Protein AF-B4G8H2-F1 (afdb_monomer)

Sequence (289 aa):
MWLLLPYHFYCEALAMRDILLRGQTSYTSTYCARLHLYVPLLLYAQLELVKICWELFKAPRNIYEVLFEQPTKELNILHKKSYAGRKIVSFSRSIDGTQLRERHRDRFNDQLRESDFSLTCLAGAVHDYFNTFSDLAPVPSLLNTTCRTISKGYFTDRRGDKSDNIGGVVFLQLPLRQPDVEHARHLHGIVECIRQQQIMIYLASIGQTKYSMLTALLPHVLTKIFINFFSYNFPITITEIYGSSAEFQSTWGQRVQDVLLFRPPQSKTCLSLNLHRFGDKYRLAIIRS

Solvent-accessible surface area (backbone atoms only — not comparable to full-atom values): 15887 Å² total; per-residue (Å²): 125,79,84,52,52,68,58,53,53,51,54,37,54,51,35,46,50,33,37,77,77,66,74,51,67,92,55,72,87,36,68,54,47,46,47,64,58,49,51,57,52,52,51,52,50,50,52,49,49,51,50,52,53,50,53,58,67,46,36,64,55,48,49,45,46,59,68,68,67,60,58,60,84,69,73,41,57,67,81,72,55,77,79,48,96,63,72,50,76,50,70,56,76,74,42,59,42,62,60,49,47,64,76,36,49,95,62,56,47,98,68,32,49,73,67,37,49,53,50,30,52,48,27,19,54,50,35,54,56,37,56,76,41,43,94,83,25,61,65,57,62,53,40,37,28,34,37,32,43,31,40,50,54,53,76,72,51,83,61,91,75,49,46,85,24,45,50,27,44,45,81,42,73,44,60,38,45,76,69,43,74,68,53,24,37,52,47,36,53,52,50,56,49,41,60,72,64,39,50,58,52,23,52,50,38,30,48,32,65,64,65,40,50,60,71,73,71,43,58,69,67,58,51,52,51,50,50,51,52,50,17,59,63,27,39,34,38,40,35,41,34,44,56,92,55,82,78,50,62,45,101,83,70,46,76,55,88,78,80,87,73,86,65,79,55,57,88,59,20,37,34,19,38,27,41,33,39,53,40,57,30,38,32,50,35,39,36,34,66

Organism: Drosophila persimilis (NCBI:txid7234)

Mean predicted aligned error: 10.75 Å

Secondary structure (DSSP, 8-state):
-GGGHHHHHHHHHHHHHHHHHHS--S-TTSHHHHHHHHHHHHHHHHHHHHHHHHHHHHHHHHHHIIIIISS-----HHHHS---S--EEEEPPPEEHHHHHHHTTTT-STTS-HHHHHHHHHHHHHHHHHHTTTTTSPPPSEEEEEEEEEETHHHH--SS--GGGEEEEEEEEEE-----HHHHHHHHHHHHHHHHHSHHHHHHHHHHHHH-HHHHHS-HHHHHHHHHHHHHH--EEEEEEE---S--B-TTSPBP-------PPPTT--EEEEEEEETTEEEEEEEE-

Radius of gyration: 26.53 Å; Cα contacts (8 Å, |Δi|>4): 395; chains: 1; bounding box: 68×52×74 Å

Nearest PDB structures (foldseek):
  6ltb-assembly1_A  TM=5.768E-01  e=3.750E-05  Streptomyces sp. Sp080513GE-23
  6cgo-assembly1_B  TM=4.724E-01  e=8.602E-04  Burkholderia ambifaria AMMD
  4hvm-assembly1_A  TM=4.597E-01  e=4.434E-04  Streptoalloteichus hindustanus
  2jgp-assembly1_A  TM=4.511E-01  e=8.602E-04  Brevibacillus brevis
  1q9j-assembly1_A  TM=4.849E-01  e=1.375E-02  Mycobacterium tuberculosis

pLDDT: mean 80.2, std 8.23, range [49.41, 92.44]

Structure (mmCIF, N/CA/C/O backbone):
data_AF-B4G8H2-F1
#
_entry.id   AF-B4G8H2-F1
#
loop_
_atom_site.group_PDB
_atom_site.id
_atom_site.type_symbol
_atom_site.label_atom_id
_atom_site.label_alt_id
_atom_site.label_comp_id
_atom_site.label_asym_id
_atom_site.label_entity_id
_atom_site.label_seq_id
_atom_site.pdbx_PDB_ins_code
_atom_site.Cartn_x
_atom_site.Cartn_y
_atom_site.Cartn_z
_atom_site.occupancy
_atom_site.B_iso_or_equiv
_atom_site.auth_seq_id
_atom_site.auth_comp_id
_atom_site.auth_asym_id
_atom_site.auth_atom_id
_atom_site.pdbx_PDB_model_num
ATOM 1 N N . MET A 1 1 ? 42.749 8.872 -50.207 1.00 49.41 1 MET A N 1
ATOM 2 C CA . MET A 1 1 ? 41.375 8.757 -49.664 1.00 49.41 1 MET A CA 1
ATOM 3 C C . MET A 1 1 ? 40.421 8.008 -50.606 1.00 49.41 1 MET A C 1
ATOM 5 O O . MET A 1 1 ? 39.674 7.176 -50.124 1.00 49.41 1 MET A O 1
ATOM 9 N N . TRP A 1 2 ? 40.498 8.195 -51.932 1.00 53.31 2 TRP A N 1
ATOM 10 C CA . TRP A 1 2 ? 39.620 7.532 -52.921 1.00 53.31 2 TRP A CA 1
ATOM 11 C C . TRP A 1 2 ? 39.936 6.055 -53.249 1.00 53.31 2 TRP A C 1
ATOM 13 O O . TRP A 1 2 ? 39.097 5.366 -53.815 1.00 53.31 2 TRP A O 1
ATOM 23 N N . LEU A 1 3 ? 41.109 5.538 -52.865 1.00 62.66 3 LEU A N 1
ATOM 24 C CA . LEU A 1 3 ? 41.536 4.155 -53.158 1.00 62.66 3 LEU A CA 1
ATOM 25 C C . LEU A 1 3 ? 40.893 3.080 -52.258 1.00 62.66 3 LEU A C 1
ATOM 27 O O . LEU A 1 3 ? 40.872 1.913 -52.627 1.00 62.66 3 LEU A O 1
ATOM 31 N N . LEU A 1 4 ? 40.351 3.454 -51.093 1.00 69.56 4 LEU A N 1
ATOM 32 C CA . LEU A 1 4 ? 39.748 2.520 -50.121 1.00 69.56 4 LEU A CA 1
ATOM 33 C C . LEU A 1 4 ? 38.227 2.356 -50.294 1.00 69.56 4 LEU A C 1
ATOM 35 O O . LEU A 1 4 ? 37.618 1.485 -49.679 1.00 69.56 4 LEU A O 1
ATOM 39 N N . LEU A 1 5 ? 37.612 3.169 -51.152 1.00 72.50 5 LEU A N 1
ATOM 40 C CA . LEU A 1 5 ? 36.178 3.163 -51.447 1.00 72.50 5 LEU A CA 1
ATOM 41 C C . LEU A 1 5 ? 35.640 1.794 -51.923 1.00 72.50 5 LEU A C 1
ATOM 43 O O . LEU A 1 5 ? 34.642 1.340 -51.361 1.00 72.50 5 LEU A O 1
ATOM 47 N N . PRO A 1 6 ? 36.290 1.081 -52.871 1.00 78.00 6 PRO A N 1
ATOM 48 C CA . PRO A 1 6 ? 35.807 -0.235 -53.300 1.00 78.00 6 PRO A CA 1
ATOM 49 C C . PRO A 1 6 ? 35.922 -1.299 -52.199 1.00 78.00 6 PRO A C 1
ATOM 51 O O . PRO A 1 6 ? 35.064 -2.174 -52.098 1.00 78.00 6 PRO A O 1
ATOM 54 N N . TYR A 1 7 ? 36.934 -1.200 -51.332 1.00 78.25 7 TYR A N 1
ATOM 55 C CA . TYR A 1 7 ? 37.093 -2.102 -50.189 1.00 78.25 7 TYR A CA 1
ATOM 56 C C . TYR A 1 7 ? 35.980 -1.900 -49.153 1.00 78.25 7 TYR A C 1
ATOM 58 O O . TYR A 1 7 ? 35.384 -2.870 -48.689 1.00 78.25 7 TYR A O 1
ATOM 66 N N . HIS A 1 8 ? 35.629 -0.647 -48.847 1.00 77.06 8 HIS A N 1
ATOM 67 C CA . HIS A 1 8 ? 34.499 -0.350 -47.968 1.00 77.06 8 HIS A CA 1
ATOM 68 C C . HIS A 1 8 ? 33.177 -0.871 -48.536 1.00 77.06 8 HIS A C 1
ATOM 70 O O . HIS A 1 8 ? 32.433 -1.520 -47.806 1.00 77.06 8 HIS A O 1
ATOM 76 N N . PHE A 1 9 ? 32.922 -0.678 -49.833 1.00 78.81 9 PHE A N 1
ATOM 77 C CA . PHE A 1 9 ? 31.704 -1.174 -50.479 1.00 78.81 9 PHE A CA 1
ATOM 78 C C . PHE A 1 9 ? 31.598 -2.708 -50.429 1.00 78.81 9 PHE A C 1
ATOM 80 O O . PHE A 1 9 ? 30.533 -3.258 -50.148 1.00 78.81 9 PHE A O 1
ATOM 87 N N . TYR A 1 10 ? 32.716 -3.411 -50.627 1.00 80.56 10 TYR A N 1
ATOM 88 C CA . TYR A 1 10 ? 32.771 -4.869 -50.512 1.00 80.56 10 TYR A CA 1
ATOM 89 C C . TYR A 1 10 ? 32.474 -5.357 -49.084 1.00 80.56 10 TYR A C 1
ATOM 91 O O . TYR A 1 10 ? 31.681 -6.283 -48.895 1.00 80.56 10 TYR A O 1
ATOM 99 N N . CYS A 1 11 ? 33.050 -4.707 -48.068 1.00 77.94 11 CYS A N 1
ATOM 100 C CA . CYS A 1 11 ? 32.755 -5.014 -46.668 1.00 77.94 11 CYS A CA 1
ATOM 101 C C . CYS A 1 11 ? 31.286 -4.743 -46.305 1.00 77.94 11 CYS A C 1
ATOM 103 O O . CYS A 1 11 ? 30.705 -5.508 -45.537 1.00 77.94 11 CYS A O 1
ATOM 105 N N . GLU A 1 12 ? 30.665 -3.698 -46.859 1.00 80.06 12 GLU A N 1
ATOM 106 C CA . GLU A 1 12 ? 29.242 -3.416 -46.640 1.00 80.06 12 GLU A CA 1
ATOM 107 C C . GLU A 1 12 ? 28.321 -4.449 -47.289 1.00 80.06 12 GLU A C 1
ATOM 109 O O . GLU A 1 12 ? 27.376 -4.898 -46.644 1.00 80.06 12 GLU A O 1
ATOM 114 N N . ALA A 1 13 ? 28.619 -4.886 -48.516 1.00 78.25 13 ALA A N 1
ATOM 115 C CA . ALA A 1 13 ? 27.852 -5.932 -49.190 1.00 78.25 13 ALA A CA 1
ATOM 116 C C . ALA A 1 13 ? 27.928 -7.279 -48.446 1.00 78.25 13 ALA A C 1
ATOM 118 O O . ALA A 1 13 ? 26.916 -7.969 -48.299 1.00 78.25 13 ALA A O 1
ATOM 119 N N . LEU A 1 14 ? 29.106 -7.638 -47.919 1.00 79.81 14 LEU A N 1
ATOM 120 C CA . LEU A 1 14 ? 29.280 -8.823 -47.072 1.00 79.81 14 LEU A CA 1
ATOM 121 C C . LEU A 1 14 ? 28.509 -8.706 -45.755 1.00 79.81 14 LEU A C 1
ATOM 123 O O . LEU A 1 14 ? 27.807 -9.645 -45.381 1.00 79.81 14 LEU A O 1
ATOM 127 N N . ALA A 1 15 ? 28.588 -7.551 -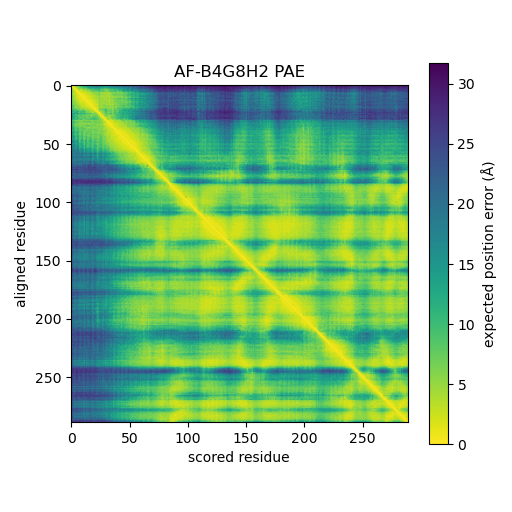45.085 1.00 75.25 15 ALA A N 1
ATOM 128 C CA . ALA A 1 15 ? 27.832 -7.300 -43.863 1.00 75.25 15 ALA A CA 1
ATOM 129 C C . ALA A 1 15 ? 26.319 -7.382 -44.114 1.00 75.25 15 ALA A C 1
ATOM 131 O O . ALA A 1 15 ? 25.613 -8.029 -43.349 1.00 75.25 15 ALA A O 1
ATOM 132 N N . MET A 1 16 ? 25.819 -6.805 -45.210 1.00 77.25 16 MET A N 1
ATOM 133 C CA . MET A 1 16 ? 24.407 -6.885 -45.593 1.00 77.25 16 MET A CA 1
ATOM 134 C C . MET A 1 16 ? 23.964 -8.332 -45.840 1.00 77.25 16 MET A C 1
ATOM 136 O O . MET A 1 16 ? 22.913 -8.741 -45.350 1.00 77.25 16 MET A O 1
ATOM 140 N N . ARG A 1 17 ? 24.776 -9.129 -46.546 1.00 78.56 17 ARG A N 1
ATOM 141 C CA . ARG A 1 17 ? 24.488 -10.549 -46.796 1.00 78.56 17 ARG A CA 1
ATOM 142 C C . ARG A 1 17 ? 24.430 -11.359 -45.500 1.00 78.56 17 ARG A C 1
ATOM 144 O O . ARG A 1 17 ? 23.527 -12.177 -45.334 1.00 78.56 17 ARG A O 1
ATOM 151 N N . ASP A 1 18 ? 25.371 -11.133 -44.589 1.00 78.56 18 ASP A N 1
ATOM 152 C CA . ASP A 1 18 ? 25.428 -11.847 -43.313 1.00 78.56 18 ASP A CA 1
ATOM 153 C C . ASP A 1 18 ? 24.254 -11.464 -42.392 1.00 78.56 18 ASP A C 1
ATOM 155 O O . ASP A 1 18 ? 23.670 -12.347 -41.764 1.00 78.56 18 ASP A O 1
ATOM 159 N N . ILE A 1 19 ? 23.816 -10.195 -42.389 1.00 76.94 19 ILE A N 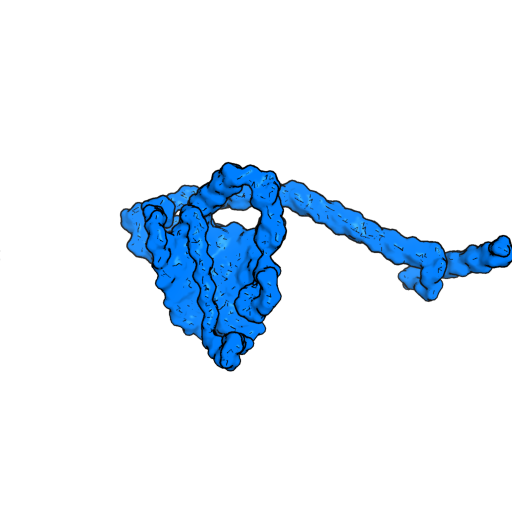1
ATOM 160 C CA . ILE A 1 19 ? 22.569 -9.775 -41.715 1.00 76.94 19 ILE A CA 1
ATOM 161 C C . ILE A 1 19 ? 21.377 -10.543 -42.283 1.00 76.94 19 ILE A C 1
ATOM 163 O O . ILE A 1 19 ? 20.584 -11.095 -41.526 1.00 76.94 19 ILE A O 1
ATOM 167 N N . LEU A 1 20 ? 21.254 -10.594 -43.610 1.00 77.25 20 LEU A N 1
ATOM 168 C CA . LEU A 1 20 ? 20.066 -11.128 -44.272 1.00 77.25 20 LEU A CA 1
ATOM 169 C C . LEU A 1 20 ? 19.938 -12.652 -44.127 1.00 77.25 20 LEU A C 1
ATOM 171 O O . LEU A 1 20 ? 18.829 -13.168 -44.036 1.00 77.25 20 LEU A O 1
ATOM 175 N N . LEU A 1 21 ? 21.067 -13.369 -44.096 1.00 75.88 21 LEU A N 1
ATOM 176 C CA . LEU A 1 21 ? 21.095 -14.833 -44.018 1.00 75.88 21 LEU A CA 1
ATOM 177 C C . LEU A 1 21 ? 21.238 -15.378 -42.593 1.00 75.88 21 LEU A C 1
ATOM 179 O O . LEU A 1 21 ? 20.751 -16.471 -42.315 1.00 75.88 21 LEU A O 1
ATOM 183 N N . ARG A 1 22 ? 21.948 -14.672 -41.703 1.00 72.56 22 ARG A N 1
ATOM 184 C CA . ARG A 1 22 ? 22.305 -15.170 -40.360 1.00 72.56 22 ARG A CA 1
ATOM 185 C C . ARG A 1 22 ? 21.763 -14.312 -39.218 1.00 72.56 22 ARG A C 1
ATOM 187 O O . ARG A 1 22 ? 21.833 -14.741 -38.071 1.00 72.56 22 ARG A O 1
ATOM 194 N N . GLY A 1 23 ? 21.256 -13.109 -39.498 1.00 67.25 23 GLY A N 1
ATOM 195 C CA . GLY A 1 23 ? 20.760 -12.176 -38.479 1.00 67.25 23 GLY A CA 1
ATOM 196 C C . GLY A 1 23 ? 21.845 -11.590 -37.565 1.00 67.25 23 GLY A C 1
ATOM 197 O O . GLY A 1 23 ? 21.525 -10.918 -36.587 1.00 67.25 23 GLY A O 1
ATOM 198 N N . GLN A 1 24 ? 23.127 -11.846 -37.848 1.00 68.94 24 GLN A N 1
ATOM 199 C CA . GLN A 1 24 ? 24.269 -11.413 -37.039 1.00 68.94 24 GLN A CA 1
ATOM 200 C C . GLN A 1 24 ? 25.463 -11.070 -37.934 1.00 68.94 24 GLN A C 1
ATOM 202 O O . GLN A 1 24 ? 25.681 -11.709 -38.962 1.00 68.94 24 GLN A O 1
ATOM 207 N N . THR A 1 25 ? 26.271 -10.091 -37.517 1.00 67.38 25 THR A N 1
ATOM 208 C CA . THR A 1 25 ? 27.484 -9.678 -38.243 1.00 67.38 25 THR A CA 1
ATOM 209 C C . THR A 1 25 ? 28.681 -9.536 -37.326 1.00 67.38 25 THR A C 1
ATOM 211 O O . THR A 1 25 ? 28.598 -8.856 -36.306 1.00 67.38 25 THR A O 1
ATOM 214 N N . SER A 1 26 ? 29.830 -10.051 -37.758 1.00 68.19 26 SER A N 1
ATOM 215 C CA . SER A 1 26 ? 31.125 -9.800 -37.111 1.00 68.19 26 SER A CA 1
ATOM 216 C C . SER A 1 26 ? 31.746 -8.447 -37.506 1.00 68.19 26 SER A C 1
ATOM 218 O O . SER A 1 26 ? 32.709 -8.005 -36.886 1.00 68.19 26 SER A O 1
ATOM 220 N N . TYR A 1 27 ? 31.191 -7.764 -38.517 1.00 66.50 27 TYR A N 1
ATOM 221 C CA . TYR A 1 27 ? 31.706 -6.503 -39.066 1.00 66.50 27 TYR A CA 1
ATOM 222 C C . TYR A 1 27 ? 31.053 -5.268 -38.425 1.00 66.50 27 TYR A C 1
ATOM 224 O O . TYR A 1 27 ? 30.236 -4.586 -39.042 1.00 66.50 27 TYR A O 1
ATOM 232 N N . THR A 1 28 ? 31.442 -4.949 -37.189 1.00 65.44 28 THR A N 1
ATOM 233 C CA . THR A 1 28 ? 30.862 -3.856 -36.379 1.00 65.44 28 THR A CA 1
ATOM 234 C C . THR A 1 28 ? 31.127 -2.437 -36.907 1.00 65.44 28 THR A C 1
ATOM 236 O O . THR A 1 28 ? 30.427 -1.503 -36.520 1.00 65.44 28 THR A O 1
ATOM 239 N N . SER A 1 29 ? 32.103 -2.246 -37.802 1.00 70.75 29 SER A N 1
ATOM 240 C CA . SER A 1 29 ? 32.485 -0.927 -38.336 1.00 70.75 29 SER A CA 1
ATOM 241 C C . SER A 1 29 ? 31.664 -0.455 -39.548 1.00 70.75 29 SER A C 1
ATOM 243 O O . SER A 1 29 ? 31.726 0.723 -39.909 1.00 70.75 29 SER A O 1
ATOM 245 N N . THR A 1 30 ? 30.868 -1.332 -40.171 1.00 76.69 30 THR A N 1
ATOM 246 C CA . THR A 1 30 ? 30.067 -1.002 -41.368 1.00 76.69 30 THR A CA 1
ATOM 247 C C . THR A 1 30 ? 28.785 -0.234 -41.027 1.00 76.69 30 THR A C 1
ATOM 249 O O . THR A 1 30 ? 28.256 -0.339 -39.915 1.00 76.69 30 THR A O 1
ATOM 252 N N . TYR A 1 31 ? 28.264 0.571 -41.965 1.00 77.38 31 TYR A N 1
ATOM 253 C CA . TYR A 1 31 ? 27.012 1.305 -41.737 1.00 77.38 31 TYR A CA 1
ATOM 254 C C . TYR A 1 31 ? 25.807 0.355 -41.663 1.00 77.38 31 TYR A C 1
ATOM 256 O O . TYR A 1 31 ? 24.921 0.568 -40.838 1.00 77.38 31 TYR A O 1
ATOM 264 N N . CYS A 1 32 ? 25.817 -0.743 -42.429 1.00 75.25 32 CYS A N 1
ATOM 265 C CA . CYS A 1 32 ? 24.768 -1.769 -42.402 1.00 75.25 32 CYS A CA 1
ATOM 266 C C . CYS A 1 32 ? 24.617 -2.437 -41.023 1.00 75.25 32 CYS A C 1
ATOM 268 O O . CYS A 1 32 ? 23.500 -2.556 -40.520 1.00 75.25 32 CYS A O 1
ATOM 270 N N . ALA A 1 33 ? 25.725 -2.811 -40.372 1.00 73.19 33 ALA A N 1
ATOM 271 C CA . ALA A 1 33 ? 25.697 -3.402 -39.031 1.00 73.19 33 ALA A CA 1
ATOM 272 C C . ALA A 1 33 ? 25.187 -2.412 -37.970 1.00 73.19 33 ALA A C 1
ATOM 274 O O . ALA A 1 33 ? 24.391 -2.776 -37.103 1.00 73.19 33 ALA A O 1
ATOM 275 N N . ARG A 1 34 ? 25.591 -1.136 -38.067 1.00 79.94 34 ARG A N 1
ATOM 276 C CA . ARG A 1 34 ? 25.088 -0.073 -37.184 1.00 79.94 34 ARG A CA 1
ATOM 277 C C . ARG A 1 34 ? 23.587 0.145 -37.365 1.00 79.94 34 ARG A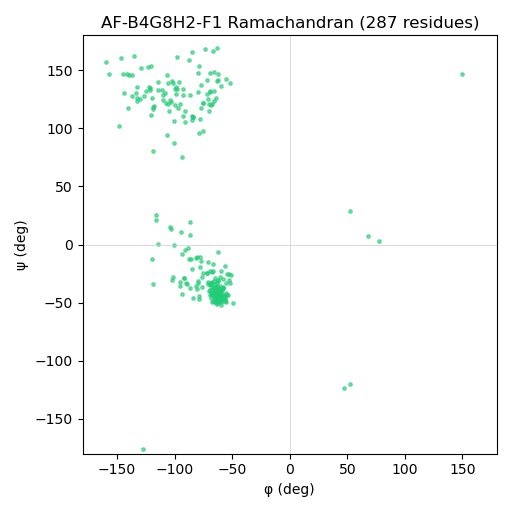 C 1
ATOM 279 O O . ARG A 1 34 ? 22.865 0.175 -36.375 1.00 79.94 34 ARG A O 1
ATOM 286 N N . LEU A 1 35 ? 23.103 0.244 -38.602 1.00 80.62 35 LEU A N 1
ATOM 287 C CA . LEU A 1 35 ? 21.671 0.390 -38.881 1.00 80.62 35 LEU A CA 1
ATOM 288 C C . LEU A 1 35 ? 20.866 -0.805 -38.356 1.00 80.62 35 LEU A C 1
ATOM 290 O O . LEU A 1 35 ? 19.839 -0.599 -37.720 1.00 80.62 35 LEU A O 1
ATOM 294 N N . HIS A 1 36 ? 21.355 -2.034 -38.527 1.00 80.25 36 HIS A N 1
ATOM 295 C CA . HIS A 1 36 ? 20.691 -3.228 -37.997 1.00 80.25 36 HIS A CA 1
ATOM 296 C C . HIS A 1 36 ? 20.590 -3.244 -36.464 1.00 80.25 36 HIS A C 1
ATOM 298 O O . HIS A 1 36 ? 19.621 -3.769 -35.929 1.00 80.25 36 HIS A O 1
ATOM 304 N N . LEU A 1 37 ? 21.549 -2.654 -35.743 1.00 79.69 37 LEU A N 1
ATOM 305 C CA . LEU A 1 37 ? 21.474 -2.531 -34.284 1.00 79.69 37 LEU A CA 1
ATOM 306 C C . LEU A 1 37 ? 20.541 -1.387 -33.848 1.00 79.69 37 LEU A C 1
ATOM 308 O O . LEU A 1 37 ? 19.704 -1.560 -32.963 1.00 79.69 37 LEU A O 1
ATOM 312 N N . TYR A 1 38 ? 20.687 -0.208 -34.459 1.00 84.19 38 TYR A N 1
ATOM 313 C CA . TYR A 1 38 ? 19.990 1.002 -34.019 1.00 84.19 38 TYR A CA 1
ATOM 314 C C . TYR A 1 38 ? 18.535 1.078 -34.487 1.00 84.19 38 TYR A C 1
ATOM 316 O O . TYR A 1 38 ? 17.708 1.612 -33.755 1.00 84.19 38 TYR A O 1
ATOM 324 N N . VAL A 1 39 ? 18.193 0.550 -35.666 1.00 86.25 39 VAL A N 1
ATOM 325 C CA . VAL A 1 39 ? 16.823 0.630 -36.201 1.00 86.25 39 VAL A CA 1
ATOM 326 C C . VAL A 1 39 ? 15.825 -0.149 -35.333 1.00 86.25 39 VAL A C 1
ATOM 328 O O . VAL A 1 39 ? 14.830 0.455 -34.932 1.00 86.25 39 VAL A O 1
ATOM 331 N N . PRO A 1 40 ? 16.063 -1.421 -34.951 1.00 85.12 40 PRO A N 1
ATOM 332 C CA . PRO A 1 40 ? 15.173 -2.129 -34.035 1.00 85.12 40 PRO A CA 1
ATOM 333 C C . PRO A 1 40 ? 15.095 -1.445 -32.674 1.00 85.12 40 PRO A C 1
ATOM 335 O O . PRO A 1 40 ? 14.003 -1.300 -32.139 1.00 85.12 40 PRO A O 1
ATOM 338 N N . LEU A 1 41 ? 16.224 -0.970 -32.134 1.00 87.06 41 LEU A N 1
ATOM 339 C CA . LEU A 1 41 ? 16.247 -0.254 -30.857 1.00 87.06 41 LEU A CA 1
ATOM 340 C C . LEU A 1 41 ? 15.362 1.000 -30.902 1.00 87.06 41 LEU A C 1
ATOM 342 O O . LEU A 1 41 ? 14.588 1.241 -29.981 1.00 87.06 41 LEU A O 1
ATOM 346 N N . LEU A 1 42 ? 15.443 1.771 -31.988 1.00 89.69 42 LEU A N 1
ATOM 347 C CA . LEU A 1 42 ? 14.651 2.981 -32.183 1.00 89.69 42 LEU A CA 1
ATOM 348 C C . LEU A 1 42 ? 13.164 2.649 -32.368 1.00 89.69 42 LEU A C 1
ATOM 350 O O . LEU A 1 42 ? 12.324 3.304 -31.758 1.00 89.69 42 LEU A O 1
ATOM 354 N N . LEU A 1 43 ? 12.833 1.602 -33.131 1.00 89.94 43 LEU A N 1
ATOM 355 C CA . LEU A 1 43 ? 11.454 1.126 -33.284 1.00 89.94 43 LEU A CA 1
ATOM 356 C C . LEU A 1 43 ? 10.865 0.639 -31.955 1.00 89.94 43 LEU A C 1
ATOM 358 O O . LEU A 1 43 ? 9.752 1.025 -31.608 1.00 89.94 43 LEU A O 1
ATOM 362 N N . TYR A 1 44 ? 11.602 -0.162 -31.180 1.00 90.38 44 TYR A N 1
ATOM 363 C CA . TYR A 1 44 ? 11.154 -0.612 -29.861 1.00 90.38 44 TYR A CA 1
ATOM 364 C C . TYR A 1 44 ? 10.997 0.558 -28.889 1.00 90.38 44 TYR A C 1
ATOM 366 O O . TYR A 1 44 ? 9.979 0.629 -28.207 1.00 90.38 44 TYR A O 1
ATOM 374 N N . ALA A 1 45 ? 11.926 1.518 -28.888 1.00 90.94 45 ALA A N 1
ATOM 375 C CA . ALA A 1 45 ? 11.811 2.726 -28.076 1.00 90.94 45 ALA A CA 1
ATOM 376 C C . ALA A 1 45 ? 10.585 3.571 -28.465 1.00 90.94 45 ALA A C 1
ATOM 378 O O . ALA A 1 45 ? 9.871 4.060 -27.592 1.00 90.94 45 ALA A O 1
ATOM 379 N N . GLN A 1 46 ? 10.289 3.713 -29.762 1.00 92.00 46 GLN A N 1
ATOM 380 C CA . GLN A 1 46 ? 9.079 4.394 -30.233 1.00 92.00 46 GLN A CA 1
ATOM 381 C C . GLN A 1 46 ? 7.806 3.641 -29.832 1.00 92.00 46 GLN A C 1
ATOM 383 O O . GLN A 1 46 ? 6.850 4.265 -29.377 1.00 92.00 46 GLN A O 1
ATOM 388 N N . LEU A 1 47 ? 7.789 2.311 -29.954 1.00 92.44 47 LEU A N 1
ATOM 389 C CA . LEU A 1 47 ? 6.661 1.484 -29.521 1.00 92.44 47 LEU A CA 1
ATOM 390 C C . LEU A 1 47 ? 6.430 1.589 -28.010 1.00 92.44 47 LEU A C 1
ATOM 392 O O . LEU A 1 47 ? 5.285 1.687 -27.575 1.00 92.44 47 LEU A O 1
ATOM 396 N N . GLU A 1 48 ? 7.492 1.590 -27.206 1.00 87.69 48 GLU A N 1
ATOM 397 C CA . GLU A 1 48 ? 7.403 1.827 -25.764 1.00 87.69 48 GLU A CA 1
ATOM 398 C C . GLU A 1 48 ? 6.892 3.232 -25.452 1.00 87.69 48 GLU A C 1
ATOM 400 O O . GLU A 1 48 ? 6.005 3.379 -24.614 1.00 87.69 48 GLU A O 1
ATOM 405 N N . LEU A 1 49 ? 7.363 4.253 -26.170 1.00 89.00 49 LEU A N 1
ATOM 406 C CA . LEU A 1 49 ? 6.894 5.626 -26.000 1.00 89.00 49 LEU A CA 1
ATOM 407 C C . LEU A 1 49 ? 5.399 5.746 -26.314 1.00 89.00 49 LEU A C 1
ATOM 409 O O . LEU A 1 49 ? 4.655 6.311 -25.516 1.00 89.00 49 LEU A O 1
ATOM 413 N N . VAL A 1 50 ? 4.929 5.155 -27.417 1.00 90.44 50 VAL A N 1
ATOM 414 C CA . VAL A 1 50 ? 3.499 5.129 -27.767 1.00 90.44 50 VAL A CA 1
ATOM 415 C C . VAL A 1 50 ? 2.686 4.400 -26.697 1.00 90.44 50 VAL A C 1
ATOM 417 O O . VAL A 1 50 ? 1.632 4.898 -26.302 1.00 90.44 50 VAL A O 1
ATOM 420 N N . LYS A 1 51 ? 3.175 3.266 -26.173 1.00 84.94 51 LYS A N 1
ATOM 421 C CA . LYS A 1 51 ? 2.521 2.550 -25.063 1.00 84.94 51 LYS A CA 1
ATOM 422 C C . LYS A 1 51 ? 2.427 3.415 -23.807 1.00 84.94 51 LYS A C 1
ATOM 424 O O . LYS A 1 51 ? 1.362 3.488 -23.207 1.00 84.94 51 LYS A O 1
ATOM 429 N N . ILE A 1 52 ? 3.505 4.101 -23.429 1.00 82.25 52 ILE A N 1
ATOM 430 C CA . ILE A 1 52 ? 3.519 4.997 -22.266 1.00 82.25 52 ILE A CA 1
ATOM 431 C C . ILE A 1 52 ? 2.544 6.160 -22.473 1.00 82.25 52 ILE A C 1
ATOM 433 O O . ILE A 1 52 ? 1.758 6.460 -21.578 1.00 82.25 52 ILE A O 1
ATOM 437 N N . CYS A 1 53 ? 2.548 6.791 -23.650 1.00 83.00 53 CYS A N 1
ATOM 438 C CA . CYS A 1 53 ? 1.608 7.861 -23.982 1.00 83.00 53 CYS A CA 1
ATOM 439 C C . CYS A 1 53 ? 0.152 7.381 -23.944 1.00 83.00 53 CYS A C 1
ATOM 441 O O . CYS A 1 53 ? -0.715 8.102 -23.454 1.00 83.00 53 CYS A O 1
ATOM 443 N N . TRP A 1 54 ? -0.116 6.163 -24.417 1.00 84.81 54 TRP A N 1
ATOM 444 C CA . TRP A 1 54 ? -1.441 5.552 -24.365 1.00 84.81 54 TRP A CA 1
ATOM 445 C C . TRP A 1 54 ? -1.911 5.310 -22.926 1.00 84.81 54 TRP A C 1
ATOM 447 O O . TRP A 1 54 ? -3.014 5.718 -22.558 1.00 84.81 54 TRP A O 1
ATOM 457 N N . GLU A 1 55 ? -1.063 4.714 -22.085 1.00 76.62 55 GLU A N 1
ATOM 458 C CA . GLU A 1 55 ? -1.364 4.510 -20.663 1.00 76.62 55 GLU A CA 1
ATOM 459 C C . GLU A 1 55 ? -1.547 5.843 -19.919 1.00 76.62 55 GLU A C 1
ATOM 461 O O . GLU A 1 55 ? -2.458 5.979 -19.101 1.00 76.62 55 GLU A O 1
ATOM 466 N N . LEU A 1 56 ? -0.755 6.868 -20.256 1.00 78.31 56 LEU A N 1
ATOM 467 C CA . LEU A 1 56 ? -0.888 8.213 -19.693 1.00 78.31 56 LEU A CA 1
ATOM 468 C C . LEU A 1 56 ? -2.211 8.879 -20.097 1.00 78.31 56 LEU A C 1
ATOM 470 O O . LEU A 1 56 ? -2.832 9.552 -19.276 1.00 78.31 56 LEU A O 1
ATOM 474 N N . PHE A 1 57 ? -2.672 8.672 -21.332 1.00 78.88 57 PHE A N 1
ATOM 475 C CA . PHE A 1 57 ? -3.963 9.185 -21.795 1.00 78.88 57 PHE A CA 1
ATOM 476 C C . PHE A 1 57 ? -5.147 8.455 -21.146 1.00 78.88 57 PHE A C 1
ATOM 478 O O . PHE A 1 57 ? -6.187 9.058 -20.881 1.00 78.88 57 PHE A O 1
ATOM 485 N N . LYS A 1 58 ? -4.987 7.165 -20.833 1.00 78.75 58 LYS A N 1
ATOM 486 C CA . LYS A 1 58 ? -5.991 6.369 -20.116 1.00 78.75 58 LYS A CA 1
ATOM 487 C C . LYS A 1 58 ? -6.031 6.680 -18.613 1.00 78.75 58 LYS A C 1
ATOM 489 O O . LYS A 1 58 ? -7.088 6.571 -17.990 1.00 78.75 58 LYS A O 1
ATOM 494 N N . ALA A 1 59 ? -4.911 7.117 -18.037 1.00 74.31 59 ALA A N 1
ATOM 495 C CA . ALA A 1 59 ? -4.779 7.445 -16.620 1.00 74.31 59 ALA A CA 1
ATOM 496 C C . ALA A 1 59 ? -5.878 8.376 -16.062 1.00 74.31 59 ALA A C 1
ATOM 498 O O . ALA A 1 59 ? -6.465 8.002 -15.047 1.00 74.31 59 ALA A O 1
ATOM 499 N N . PRO A 1 60 ? -6.223 9.536 -16.665 1.00 73.81 60 PRO A N 1
ATOM 500 C CA . PRO A 1 60 ? -7.263 10.418 -16.126 1.00 73.81 60 PRO A CA 1
ATOM 501 C C . PRO A 1 60 ? -8.634 9.742 -16.043 1.00 73.81 60 PRO A C 1
ATOM 503 O O . PRO A 1 60 ? -9.359 9.971 -15.078 1.00 73.81 60 PRO A O 1
ATOM 506 N N . ARG A 1 61 ? -8.971 8.871 -17.002 1.00 80.06 61 ARG A N 1
ATOM 507 C CA . ARG A 1 61 ? -10.218 8.101 -16.968 1.00 80.06 61 ARG A CA 1
ATOM 508 C C . ARG A 1 61 ? -10.213 7.088 -15.824 1.00 80.06 61 ARG A C 1
ATOM 510 O O . ARG A 1 61 ? -11.143 7.091 -15.029 1.00 80.06 61 ARG A O 1
ATOM 517 N N . ASN A 1 62 ? -9.155 6.286 -15.689 1.00 74.12 62 ASN A N 1
ATOM 518 C CA . ASN A 1 62 ? -9.047 5.321 -14.587 1.00 74.12 62 ASN A CA 1
ATOM 519 C C . ASN A 1 62 ? -9.072 6.026 -13.219 1.00 74.12 62 ASN A C 1
ATOM 521 O O . ASN A 1 62 ? -9.689 5.545 -12.275 1.00 74.12 62 ASN A O 1
ATOM 525 N N . ILE A 1 63 ? -8.409 7.182 -13.113 1.00 73.81 63 ILE A N 1
ATOM 526 C CA . ILE A 1 63 ? -8.426 8.027 -11.915 1.00 73.81 63 ILE A CA 1
ATOM 527 C C . ILE A 1 63 ? -9.854 8.480 -11.614 1.00 73.81 63 ILE A C 1
ATOM 529 O O . ILE A 1 63 ? -10.275 8.389 -10.466 1.00 73.81 63 ILE A O 1
ATOM 533 N N . TYR A 1 64 ? -10.597 8.940 -12.622 1.00 78.44 64 TYR A N 1
ATOM 534 C CA . TYR A 1 64 ? -11.981 9.375 -12.459 1.00 78.44 64 TYR A CA 1
ATOM 535 C C . TYR A 1 64 ? -12.896 8.236 -11.990 1.00 78.44 64 TYR A C 1
ATOM 537 O O . TYR A 1 64 ? -13.593 8.400 -10.990 1.00 78.44 64 TYR A O 1
ATOM 545 N N . GLU A 1 65 ? -12.839 7.076 -12.649 1.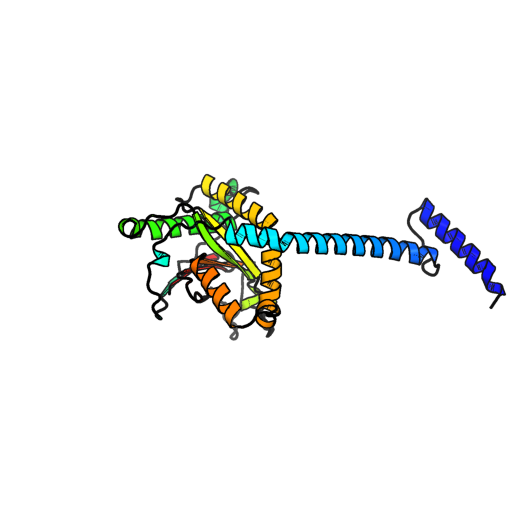00 78.06 65 GLU A N 1
ATOM 546 C CA . GLU A 1 65 ? -13.628 5.889 -12.289 1.00 78.06 65 GLU A CA 1
ATOM 547 C C . GLU A 1 65 ? -13.361 5.483 -10.824 1.00 78.06 65 GLU A C 1
ATOM 549 O O . GLU A 1 65 ? -14.285 5.320 -10.027 1.00 78.06 65 GLU A O 1
ATOM 554 N N . VAL A 1 66 ? -12.089 5.433 -10.416 1.00 71.50 66 VAL A N 1
ATOM 555 C CA . VAL A 1 66 ? -11.689 5.062 -9.047 1.00 71.50 66 VAL A CA 1
ATOM 556 C C . VAL A 1 66 ? -12.083 6.111 -8.003 1.00 71.50 66 VAL A C 1
ATOM 558 O O . VAL A 1 66 ? -12.376 5.765 -6.859 1.00 71.50 66 VAL A O 1
ATOM 561 N N . LEU A 1 67 ? -12.079 7.397 -8.360 1.00 70.94 67 LEU A N 1
ATOM 562 C CA . LEU A 1 67 ? -12.313 8.486 -7.407 1.00 70.94 67 LEU A CA 1
ATOM 563 C C . LEU A 1 67 ? -13.755 8.930 -7.260 1.00 70.94 67 LEU A C 1
ATOM 565 O O . LEU A 1 67 ? -14.107 9.466 -6.209 1.00 70.94 67 LEU A O 1
ATOM 569 N N . PHE A 1 68 ? -14.555 8.781 -8.309 1.00 71.12 68 PHE A N 1
ATOM 570 C CA . PHE A 1 68 ? -15.905 9.330 -8.353 1.00 71.12 68 PHE A CA 1
ATOM 571 C C . PHE A 1 68 ? -16.973 8.255 -8.518 1.00 71.12 68 PHE A C 1
ATOM 573 O O . PHE A 1 68 ? -18.045 8.406 -7.934 1.00 71.12 68 PHE A O 1
ATOM 580 N N . GLU A 1 69 ? -16.694 7.178 -9.256 1.00 68.62 69 GLU A N 1
ATOM 581 C CA . GLU A 1 69 ? -17.688 6.133 -9.535 1.00 68.62 69 GLU A CA 1
ATOM 582 C C . GLU A 1 69 ? -17.626 4.982 -8.532 1.00 68.62 69 GLU A C 1
ATOM 584 O O . GLU A 1 69 ? -18.661 4.534 -8.047 1.00 68.62 69 GLU A O 1
ATOM 589 N N . GLN A 1 70 ? -16.421 4.531 -8.177 1.00 66.44 70 GLN A N 1
ATOM 590 C CA . GLN A 1 70 ? -16.244 3.424 -7.241 1.00 66.44 70 GLN A CA 1
ATOM 591 C C . GLN A 1 70 ? -16.645 3.741 -5.790 1.00 66.44 70 GLN A C 1
ATOM 593 O O . GLN A 1 70 ? -17.320 2.897 -5.200 1.00 66.44 70 GLN A O 1
ATOM 598 N N . PRO A 1 71 ? -16.275 4.878 -5.159 1.00 65.50 71 PRO A N 1
ATOM 599 C CA . PRO A 1 71 ? -16.373 4.995 -3.709 1.00 65.50 71 PRO A CA 1
ATOM 600 C C . PRO A 1 71 ? -17.814 4.913 -3.206 1.00 65.50 71 PRO A C 1
ATOM 602 O O . PRO A 1 71 ? -18.686 5.696 -3.590 1.00 65.50 71 PRO A O 1
ATOM 605 N N . THR A 1 72 ? -18.048 3.997 -2.265 1.00 64.00 72 THR A N 1
ATOM 606 C CA . THR A 1 72 ? -19.335 3.889 -1.582 1.00 64.00 72 THR A CA 1
ATOM 607 C C . THR A 1 72 ? -19.584 5.134 -0.736 1.00 64.00 72 THR A C 1
ATOM 609 O O . THR A 1 72 ? -18.725 5.570 0.031 1.00 64.00 72 THR A O 1
ATOM 612 N N . LYS A 1 73 ? -20.783 5.712 -0.857 1.00 65.56 73 LYS A N 1
ATOM 613 C CA . LYS A 1 73 ? -21.225 6.881 -0.072 1.00 65.56 73 LYS A CA 1
ATOM 614 C C . LYS A 1 73 ? -21.841 6.481 1.276 1.00 65.56 73 LYS A C 1
ATOM 616 O O . LYS A 1 73 ? -22.601 7.250 1.862 1.00 65.56 73 LYS A O 1
ATOM 621 N N . GLU A 1 74 ? -21.553 5.271 1.752 1.00 70.19 74 GLU A N 1
ATOM 622 C CA . GLU A 1 74 ? -22.109 4.748 2.999 1.00 70.19 74 GLU A CA 1
ATOM 623 C C . GLU A 1 74 ? -21.562 5.547 4.195 1.00 70.19 74 GLU A C 1
ATOM 625 O O . GLU A 1 74 ? -20.353 5.690 4.413 1.00 70.19 74 GLU A O 1
ATOM 630 N N . LEU A 1 75 ? -22.480 6.146 4.955 1.00 70.81 75 LEU A N 1
ATOM 631 C CA . LEU A 1 75 ? -22.151 6.980 6.104 1.00 70.81 75 LEU A CA 1
ATOM 632 C C . LEU A 1 75 ? -21.796 6.112 7.311 1.00 70.81 75 LEU A C 1
ATOM 634 O O . LEU A 1 75 ? -22.662 5.550 7.974 1.00 70.81 75 LEU A O 1
ATOM 638 N N . ASN A 1 76 ? -20.509 6.095 7.641 1.00 77.56 76 ASN A N 1
ATOM 639 C CA . ASN A 1 76 ? -19.965 5.274 8.719 1.00 77.56 76 ASN A CA 1
ATOM 640 C C . ASN A 1 76 ? -19.794 6.056 10.024 1.00 77.56 76 ASN A C 1
ATOM 642 O O . ASN A 1 76 ? -19.680 7.285 10.014 1.00 77.56 76 ASN A O 1
ATOM 646 N N . ILE A 1 77 ? -19.674 5.353 11.161 1.00 81.56 77 ILE A N 1
ATOM 647 C CA . ILE A 1 77 ? -19.442 6.016 12.458 1.00 81.56 77 ILE A CA 1
ATOM 648 C C . ILE A 1 77 ? -18.174 6.876 12.465 1.00 81.56 77 ILE A C 1
ATOM 650 O O . ILE A 1 77 ? -18.131 7.892 13.152 1.00 81.56 77 ILE A O 1
ATOM 654 N N . LEU A 1 78 ? -17.156 6.511 11.678 1.00 80.12 78 LEU A N 1
ATOM 655 C CA . LEU A 1 78 ? -15.922 7.289 11.567 1.00 80.12 78 LEU A CA 1
ATOM 656 C C . LEU A 1 78 ? -16.200 8.720 11.082 1.00 80.12 78 LEU A C 1
ATOM 658 O O . LEU A 1 78 ? -15.668 9.657 11.664 1.00 80.12 78 LEU A O 1
ATOM 662 N N . HIS A 1 79 ? -17.130 8.917 10.142 1.00 77.62 79 HIS A N 1
ATOM 663 C CA . HIS A 1 79 ? -17.510 10.258 9.679 1.00 77.62 79 HIS A CA 1
ATOM 664 C C . HIS A 1 79 ? -18.224 11.091 10.753 1.00 77.62 79 HIS A C 1
ATOM 666 O O . HIS A 1 79 ? -18.202 12.319 10.686 1.00 77.62 79 HIS A O 1
ATOM 672 N N . LYS A 1 80 ? -18.854 10.438 11.741 1.00 74.44 80 LYS A N 1
ATOM 673 C CA . LYS A 1 80 ? -19.561 11.095 12.850 1.00 74.44 80 LYS A CA 1
ATOM 674 C C . LYS A 1 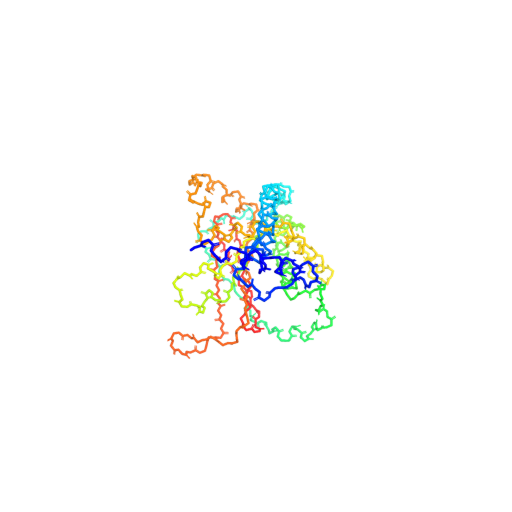80 ? -18.646 11.426 14.035 1.00 74.44 80 LYS A C 1
ATOM 676 O O . LYS A 1 80 ? -19.064 12.153 14.933 1.00 74.44 80 LYS A O 1
ATOM 681 N N . LYS A 1 81 ? -17.418 10.893 14.089 1.00 74.12 81 LYS A N 1
ATOM 682 C CA . LYS A 1 81 ? -16.513 11.142 15.220 1.00 74.12 81 LYS A CA 1
ATOM 683 C C . LYS A 1 81 ? -15.832 12.500 15.083 1.00 74.12 81 LYS A C 1
ATOM 685 O O . LYS A 1 81 ? -15.261 12.826 14.049 1.00 74.12 81 LYS A O 1
ATOM 690 N N . SER A 1 82 ? -15.868 13.270 16.169 1.00 62.19 82 SER A N 1
ATOM 691 C CA . SER A 1 82 ? -15.105 14.512 16.283 1.00 62.19 82 SER A CA 1
ATOM 692 C C . SER A 1 82 ? -13.609 14.200 16.376 1.00 62.19 82 SER A C 1
ATOM 694 O O . SER A 1 82 ? -13.201 13.332 17.154 1.00 62.19 82 SER A O 1
ATOM 696 N N . TYR A 1 83 ? -12.810 14.894 15.566 1.00 68.81 83 TYR A N 1
ATOM 697 C CA . TYR A 1 83 ? -11.356 14.757 15.513 1.00 68.81 83 TYR A CA 1
ATOM 698 C C . TYR A 1 83 ? -10.756 15.522 16.690 1.00 68.81 83 TYR A C 1
ATOM 700 O O . TYR A 1 83 ? -10.582 16.741 16.637 1.00 68.81 83 TYR A O 1
ATOM 708 N N . ALA A 1 84 ? -10.480 14.816 17.782 1.00 61.09 84 ALA A N 1
ATOM 709 C CA . ALA A 1 84 ? -9.787 15.412 18.909 1.00 61.09 84 ALA A CA 1
ATOM 710 C C . ALA A 1 84 ? -8.283 15.450 18.595 1.00 61.09 84 ALA A C 1
ATOM 712 O O . ALA A 1 84 ? -7.734 14.546 17.975 1.00 61.09 84 ALA A O 1
ATOM 713 N N . GLY A 1 85 ? -7.553 16.456 19.078 1.00 69.88 85 GLY A N 1
ATOM 714 C CA . GLY A 1 85 ? -6.085 16.474 18.953 1.00 69.88 85 GLY A CA 1
ATOM 715 C C . GLY A 1 85 ? -5.380 15.309 19.675 1.00 69.88 85 GLY A C 1
ATOM 716 O O . GLY A 1 85 ? -4.167 15.139 19.549 1.00 69.88 85 GLY A O 1
ATOM 717 N N . ARG A 1 86 ? -6.124 14.497 20.439 1.00 79.69 86 ARG A N 1
ATOM 718 C CA . ARG A 1 86 ? -5.614 13.374 21.223 1.00 79.69 86 ARG A CA 1
ATOM 719 C C . ARG A 1 86 ? -5.486 12.123 20.358 1.00 79.69 86 ARG A C 1
ATOM 721 O O . ARG A 1 86 ? -6.475 11.479 20.029 1.00 79.69 86 ARG A O 1
ATOM 728 N N . LYS A 1 87 ? -4.245 11.729 20.085 1.00 84.75 87 LYS A N 1
ATOM 729 C CA . LYS A 1 87 ? -3.937 10.487 19.372 1.00 84.75 87 LYS A CA 1
ATOM 730 C C . LYS A 1 87 ? -3.861 9.319 20.351 1.00 84.75 87 LYS A C 1
ATOM 732 O O . LYS A 1 87 ? -3.150 9.395 21.351 1.00 84.75 87 LYS A O 1
ATOM 737 N N . ILE A 1 88 ? -4.590 8.246 20.063 1.00 86.69 88 ILE A N 1
ATOM 738 C CA . ILE A 1 88 ? -4.523 6.992 20.824 1.00 86.69 88 ILE A CA 1
ATOM 739 C C . ILE A 1 88 ? -3.812 5.964 19.960 1.00 86.69 88 ILE A C 1
ATOM 741 O O . ILE A 1 88 ? -4.154 5.786 18.792 1.00 86.69 88 ILE A O 1
ATOM 745 N N . VAL A 1 89 ? -2.828 5.300 20.553 1.00 89.25 89 VAL A N 1
ATOM 746 C CA . VAL A 1 89 ? -2.020 4.272 19.909 1.00 89.25 89 VAL A CA 1
ATOM 747 C C . VAL A 1 89 ? -2.289 2.940 20.597 1.00 89.25 89 VAL A C 1
ATOM 749 O O . VAL A 1 89 ? -2.286 2.864 21.822 1.00 89.25 89 VAL A O 1
ATOM 752 N N . SER A 1 90 ? -2.521 1.894 19.811 1.00 89.94 90 SER A N 1
ATOM 753 C CA . SER A 1 90 ? -2.665 0.521 20.290 1.00 89.94 90 SER A CA 1
ATOM 754 C C . SER A 1 90 ? -1.898 -0.422 19.373 1.00 89.94 90 SER A C 1
ATOM 756 O O . SER A 1 90 ? -1.794 -0.176 18.175 1.00 89.94 90 SER A O 1
ATOM 758 N N . PHE A 1 91 ? -1.329 -1.492 19.916 1.00 90.88 91 PHE A N 1
ATOM 759 C CA . PHE A 1 91 ? -0.622 -2.496 19.130 1.00 90.88 91 PHE A CA 1
ATOM 760 C C . PHE A 1 91 ? -0.906 -3.893 19.674 1.00 90.88 91 PHE A C 1
ATOM 762 O O . PHE A 1 91 ? -1.105 -4.100 20.869 1.00 90.88 91 PHE A O 1
ATOM 769 N N . SER A 1 92 ? -0.948 -4.852 18.761 1.00 90.81 92 SER A N 1
ATOM 770 C CA . SER A 1 92 ? -1.214 -6.258 19.054 1.00 90.81 92 SER A CA 1
ATOM 771 C C . SER A 1 92 ? 0.053 -7.008 19.471 1.00 90.81 92 SER A C 1
ATOM 773 O O . SER A 1 92 ? 1.184 -6.553 19.270 1.00 90.81 92 SER A O 1
ATOM 775 N N . ARG A 1 93 ? -0.134 -8.202 20.045 1.00 89.81 93 ARG A N 1
ATOM 776 C CA . ARG A 1 93 ? 0.962 -9.161 20.230 1.00 89.81 93 ARG A CA 1
ATOM 777 C C . ARG A 1 93 ? 1.457 -9.634 18.863 1.00 89.81 93 ARG A C 1
ATOM 779 O O . ARG A 1 93 ? 0.688 -9.719 17.913 1.00 89.81 93 ARG A O 1
ATOM 786 N N . SER A 1 94 ? 2.750 -9.938 18.775 1.00 85.75 94 SER A N 1
ATOM 787 C CA . SER A 1 94 ? 3.324 -10.496 17.548 1.00 85.75 94 SER A CA 1
ATOM 788 C C . SER A 1 94 ? 2.827 -11.920 17.325 1.00 85.75 94 SER A C 1
ATOM 790 O O . SER A 1 94 ? 2.905 -12.737 18.241 1.00 85.75 94 SER A O 1
ATOM 792 N N . ILE A 1 95 ? 2.383 -12.204 16.107 1.00 88.12 95 ILE A N 1
ATOM 793 C CA . ILE A 1 95 ? 2.005 -13.532 15.630 1.00 88.12 95 ILE A CA 1
ATOM 794 C C . ILE A 1 95 ? 3.183 -14.101 14.841 1.00 88.12 95 ILE A C 1
ATOM 796 O O . ILE A 1 95 ? 3.788 -13.387 14.041 1.00 88.12 95 ILE A O 1
ATOM 800 N N . ASP A 1 96 ? 3.516 -15.368 15.073 1.00 87.69 96 ASP A N 1
ATOM 801 C CA . ASP A 1 96 ? 4.554 -16.055 14.311 1.00 87.69 96 ASP A CA 1
ATOM 802 C C . ASP A 1 96 ? 4.023 -16.471 12.932 1.00 87.69 96 ASP A C 1
ATOM 804 O O . ASP A 1 96 ? 3.076 -17.246 12.798 1.00 87.69 96 ASP A O 1
ATOM 808 N N . GLY A 1 97 ? 4.629 -15.914 11.893 1.00 83.88 97 GLY A N 1
ATOM 809 C CA . GLY A 1 97 ? 4.316 -16.165 10.498 1.00 83.88 97 GLY A CA 1
ATOM 810 C C . GLY A 1 97 ? 4.763 -17.542 10.028 1.00 83.88 97 GLY A C 1
ATOM 811 O O . GLY A 1 97 ? 4.145 -18.070 9.110 1.00 83.88 97 GLY A O 1
ATOM 812 N N . THR A 1 98 ? 5.769 -18.156 10.664 1.00 85.38 98 THR A N 1
ATOM 813 C CA . THR A 1 98 ? 6.140 -19.553 10.376 1.00 85.38 98 THR A CA 1
ATOM 814 C C . THR A 1 98 ? 4.990 -20.487 10.743 1.00 85.38 98 THR A C 1
ATOM 816 O O . THR A 1 98 ? 4.489 -21.211 9.887 1.00 85.38 98 THR A O 1
ATOM 819 N N . GLN A 1 99 ? 4.467 -20.353 11.963 1.00 86.50 99 GLN A N 1
ATOM 820 C CA . GLN A 1 99 ? 3.311 -21.109 12.446 1.00 86.50 99 GLN A CA 1
ATOM 821 C C . GLN A 1 99 ? 2.055 -20.834 11.616 1.00 86.50 99 GLN A C 1
ATOM 823 O O . GLN A 1 99 ? 1.270 -21.744 11.354 1.00 86.50 99 GLN A O 1
ATOM 828 N N . LEU A 1 100 ? 1.855 -19.584 11.180 1.00 85.50 100 LEU A N 1
ATOM 829 C CA . LEU A 1 100 ? 0.741 -19.234 10.300 1.00 85.50 100 LEU A CA 1
ATOM 830 C C . LEU A 1 100 ? 0.846 -19.965 8.952 1.00 85.50 100 LEU A C 1
ATOM 832 O O . LEU A 1 100 ? -0.134 -20.561 8.505 1.00 85.50 100 LEU A O 1
ATOM 836 N N . ARG A 1 101 ? 2.030 -19.950 8.325 1.00 86.25 101 ARG A N 1
ATOM 837 C CA . ARG A 1 101 ? 2.306 -20.673 7.074 1.00 86.25 101 ARG A CA 1
ATOM 838 C C . ARG A 1 101 ? 2.129 -22.172 7.224 1.00 86.25 101 ARG A C 1
ATOM 840 O O . ARG A 1 101 ? 1.527 -22.785 6.355 1.00 86.25 101 ARG A O 1
ATOM 847 N N . GLU A 1 102 ? 2.607 -22.753 8.317 1.00 86.06 102 GLU A N 1
ATOM 848 C CA . GLU A 1 102 ? 2.457 -24.183 8.589 1.00 86.06 102 GLU A CA 1
ATOM 849 C C . GLU A 1 102 ? 0.988 -24.570 8.773 1.00 86.06 102 GLU A C 1
ATOM 851 O O . GLU A 1 102 ? 0.510 -25.512 8.144 1.00 86.06 102 GLU A O 1
ATOM 856 N N . ARG A 1 103 ? 0.236 -23.798 9.566 1.00 83.81 103 ARG A N 1
ATOM 857 C CA . ARG A 1 103 ? -1.185 -24.058 9.838 1.00 83.81 103 ARG A CA 1
ATOM 858 C C . ARG A 1 103 ? -2.069 -23.932 8.598 1.00 83.81 103 ARG A C 1
ATOM 860 O O . ARG A 1 103 ? -3.116 -24.572 8.521 1.00 83.81 103 ARG A O 1
ATOM 867 N N . HIS A 1 104 ? -1.674 -23.090 7.652 1.00 80.81 104 HIS A N 1
ATOM 868 C CA . HIS A 1 104 ? -2.436 -22.805 6.439 1.00 80.81 104 HIS A CA 1
ATOM 869 C C . HIS A 1 104 ? -1.710 -23.249 5.166 1.00 80.81 104 HIS A C 1
ATOM 871 O O . HIS A 1 104 ? -2.048 -22.776 4.082 1.00 80.81 104 HIS A O 1
ATOM 877 N N . ARG A 1 105 ? -0.760 -24.187 5.280 1.00 79.31 105 ARG A N 1
ATOM 878 C CA . ARG A 1 105 ? 0.090 -24.647 4.174 1.00 79.31 105 ARG A CA 1
ATOM 879 C C . ARG A 1 105 ? -0.715 -25.105 2.962 1.00 79.31 105 ARG A C 1
ATOM 881 O O . ARG A 1 105 ? -0.405 -24.707 1.851 1.00 79.31 105 ARG A O 1
ATOM 888 N N . ASP A 1 106 ? -1.782 -25.864 3.195 1.00 78.50 106 ASP A N 1
ATOM 889 C CA . ASP A 1 106 ? -2.634 -26.409 2.128 1.00 78.50 106 ASP A CA 1
ATOM 890 C C . ASP A 1 106 ? -3.612 -25.370 1.547 1.00 78.50 106 ASP A C 1
ATOM 892 O O . ASP A 1 106 ? -4.289 -25.620 0.549 1.00 78.50 106 ASP A O 1
ATOM 896 N N . ARG A 1 107 ? -3.731 -24.204 2.198 1.00 75.38 107 ARG A N 1
ATOM 897 C CA . ARG A 1 107 ? -4.646 -23.120 1.809 1.00 75.38 107 ARG A CA 1
ATOM 898 C C . ARG A 1 107 ? -3.934 -21.983 1.087 1.00 75.38 107 ARG A C 1
ATOM 900 O O . ARG A 1 107 ? -4.565 -21.323 0.265 1.00 75.38 107 ARG A O 1
ATOM 907 N N . PHE A 1 108 ? -2.663 -21.740 1.401 1.00 80.06 108 PHE A N 1
ATOM 908 C CA . PHE A 1 108 ? -1.844 -20.756 0.705 1.00 80.06 108 PHE A CA 1
ATOM 909 C C . PHE A 1 108 ? -1.421 -21.304 -0.656 1.00 80.06 108 PHE A C 1
ATOM 911 O O . PHE A 1 108 ? -0.456 -22.048 -0.773 1.00 80.06 108 PHE A O 1
ATOM 918 N N . ASN A 1 109 ? -2.167 -20.902 -1.678 1.00 75.75 109 ASN A N 1
ATOM 919 C CA . ASN A 1 109 ? -1.914 -21.195 -3.085 1.00 75.75 109 ASN A CA 1
ATOM 920 C C . ASN A 1 109 ? -1.907 -19.872 -3.866 1.00 75.75 109 ASN A C 1
ATOM 922 O O . ASN A 1 109 ? -2.113 -18.805 -3.287 1.00 75.75 109 ASN A O 1
ATOM 926 N N . ASP A 1 110 ? -1.776 -19.924 -5.192 1.00 69.81 110 ASP A N 1
ATOM 927 C CA . ASP A 1 110 ? -1.867 -18.724 -6.042 1.00 69.81 110 ASP A CA 1
ATOM 928 C C . ASP A 1 110 ? -3.166 -17.924 -5.833 1.00 69.81 110 ASP A C 1
ATOM 930 O O . ASP A 1 110 ? -3.184 -16.713 -6.029 1.00 69.81 110 ASP A O 1
ATOM 934 N N . GLN A 1 111 ? -4.231 -18.594 -5.381 1.00 71.62 111 GLN A N 1
ATOM 935 C CA . GLN A 1 111 ? -5.546 -18.007 -5.105 1.00 71.62 111 GLN A CA 1
ATOM 936 C C . GLN A 1 111 ? -5.663 -17.313 -3.736 1.00 71.62 111 GLN A C 1
ATOM 938 O O . GLN A 1 111 ? -6.676 -16.665 -3.474 1.00 71.62 111 GLN A O 1
ATOM 943 N N . LEU A 1 112 ? -4.696 -17.499 -2.832 1.00 78.38 112 LEU A N 1
ATOM 944 C CA . LEU A 1 112 ? -4.735 -16.937 -1.484 1.00 78.38 112 LEU A CA 1
ATOM 945 C C . LEU A 1 112 ? -3.320 -16.628 -0.993 1.00 78.38 112 LEU A C 1
ATOM 947 O O . LEU A 1 112 ? -2.604 -17.519 -0.531 1.00 78.38 112 LEU A O 1
ATOM 951 N N . ARG A 1 113 ? -2.933 -15.349 -1.044 1.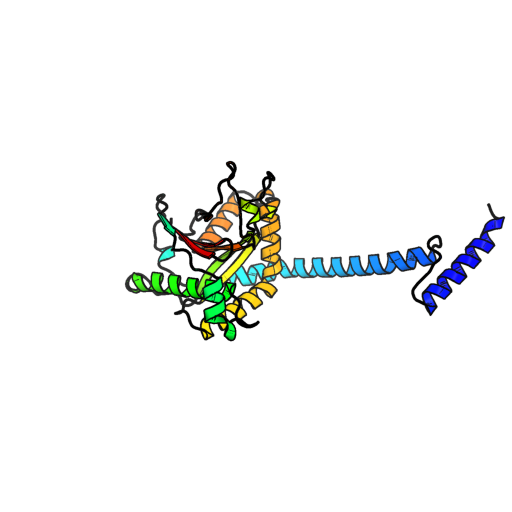00 84.50 113 ARG A N 1
ATOM 952 C CA . ARG A 1 113 ? -1.637 -14.892 -0.530 1.00 84.50 113 ARG A CA 1
ATOM 953 C C . ARG A 1 113 ? -1.717 -14.544 0.956 1.00 84.50 113 ARG A C 1
ATOM 955 O O . ARG A 1 113 ? -2.773 -14.209 1.490 1.00 84.50 113 ARG A O 1
ATOM 962 N N . GLU A 1 114 ? -0.564 -14.547 1.622 1.00 85.38 114 GLU A N 1
ATOM 963 C CA . GLU A 1 114 ? -0.437 -14.123 3.027 1.00 85.38 114 GLU A CA 1
ATOM 964 C C . GLU A 1 114 ? -0.907 -12.679 3.262 1.00 85.38 114 GLU A C 1
ATOM 966 O O . GLU A 1 114 ? -1.513 -12.379 4.295 1.00 85.38 114 GLU A O 1
ATOM 971 N N . SER A 1 115 ? -0.641 -11.783 2.304 1.00 84.56 115 SER A N 1
ATOM 972 C CA . SER A 1 115 ? -1.104 -10.392 2.336 1.00 84.56 115 SER A CA 1
ATOM 973 C C . SER A 1 115 ? -2.630 -10.317 2.331 1.00 84.56 115 SER A C 1
ATOM 975 O O . SER A 1 115 ? -3.212 -9.589 3.133 1.00 84.56 115 SER A O 1
ATOM 977 N N . ASP A 1 116 ? -3.279 -11.127 1.491 1.00 87.75 116 ASP A N 1
ATOM 978 C CA . ASP A 1 116 ? -4.735 -11.138 1.330 1.00 87.75 116 ASP A CA 1
ATOM 979 C C . ASP A 1 116 ? -5.398 -11.709 2.579 1.00 87.75 116 ASP A C 1
ATOM 981 O O . ASP A 1 116 ? -6.375 -11.158 3.081 1.00 87.75 116 ASP A O 1
ATOM 985 N N . PHE A 1 117 ? -4.811 -12.760 3.156 1.00 88.06 117 PHE A N 1
ATOM 986 C CA . PHE A 1 117 ? -5.235 -13.293 4.447 1.00 88.06 117 PHE A CA 1
ATOM 987 C C . PHE A 1 117 ? -5.124 -12.243 5.562 1.00 88.06 117 PHE A C 1
ATOM 989 O O . PHE A 1 117 ? -6.068 -12.039 6.325 1.00 88.06 117 PHE A O 1
ATOM 996 N N . SER A 1 118 ? -3.999 -11.528 5.636 1.00 88.94 118 SER A N 1
ATOM 997 C CA . SER A 1 118 ? -3.790 -10.492 6.655 1.00 88.94 118 SER A CA 1
ATOM 998 C C . SER A 1 118 ? -4.780 -9.333 6.498 1.00 88.94 118 SER A C 1
ATOM 1000 O O . SER A 1 118 ? -5.317 -8.831 7.486 1.00 88.94 118 SER A O 1
ATOM 1002 N N . LEU A 1 119 ? -5.064 -8.943 5.255 1.00 89.94 119 LEU A N 1
ATOM 1003 C CA . LEU A 1 119 ? -6.036 -7.910 4.908 1.00 89.94 119 LEU A CA 1
ATOM 1004 C C . LEU A 1 119 ? -7.484 -8.361 5.179 1.00 89.94 119 LEU A C 1
ATOM 1006 O O . LEU A 1 119 ? -8.291 -7.560 5.636 1.00 89.94 119 LEU A O 1
ATOM 1010 N N . THR A 1 120 ? -7.791 -9.648 5.006 1.00 90.94 120 THR A N 1
ATOM 1011 C CA . THR A 1 120 ? -9.082 -10.262 5.372 1.00 90.94 120 THR A CA 1
ATOM 1012 C C . THR A 1 120 ? -9.296 -10.236 6.887 1.00 90.94 120 THR A C 1
ATOM 1014 O O . THR A 1 120 ? -10.355 -9.836 7.366 1.00 90.94 120 THR A O 1
ATOM 1017 N N . CYS A 1 121 ? -8.274 -10.596 7.669 1.00 89.94 121 CYS A N 1
ATOM 1018 C CA . CYS A 1 121 ? -8.316 -10.484 9.129 1.00 89.94 121 CYS A CA 1
ATOM 1019 C C . CYS A 1 121 ? -8.505 -9.029 9.580 1.00 89.94 121 CYS A C 1
ATOM 1021 O O . CYS A 1 121 ? -9.242 -8.760 10.528 1.00 89.94 121 CYS A O 1
ATOM 1023 N N . LEU A 1 122 ? -7.867 -8.081 8.885 1.00 91.69 122 LEU A N 1
ATOM 1024 C CA . LEU A 1 122 ? -8.051 -6.654 9.127 1.00 91.69 122 LEU A CA 1
ATOM 1025 C C . LEU A 1 122 ? -9.489 -6.210 8.821 1.00 91.69 122 LEU A C 1
ATOM 1027 O O . LEU A 1 122 ? -10.077 -5.489 9.623 1.00 91.69 122 LEU A O 1
ATOM 1031 N N . ALA A 1 123 ? -10.061 -6.656 7.699 1.00 92.31 123 ALA A N 1
ATOM 1032 C CA . ALA A 1 123 ? -11.446 -6.380 7.323 1.00 92.31 123 ALA A CA 1
ATOM 1033 C C . ALA A 1 123 ? -12.432 -6.892 8.377 1.00 92.31 123 ALA A C 1
ATOM 1035 O O . ALA A 1 123 ? -13.310 -6.142 8.798 1.00 92.31 123 ALA A O 1
ATOM 1036 N N . GLY A 1 124 ? -12.220 -8.114 8.874 1.00 90.94 124 GLY A N 1
ATOM 1037 C CA . GLY A 1 124 ? -12.996 -8.692 9.972 1.00 90.94 124 GLY A CA 1
ATOM 1038 C C . GLY A 1 124 ? -12.884 -7.885 11.268 1.00 90.94 124 GLY A C 1
ATOM 1039 O O . GLY A 1 124 ? -13.893 -7.523 11.862 1.00 90.94 124 GLY A O 1
ATOM 1040 N N . ALA A 1 125 ? -11.669 -7.502 11.672 1.00 90.75 125 ALA A N 1
ATOM 1041 C CA . ALA A 1 125 ? -11.467 -6.686 12.873 1.00 90.75 125 ALA A CA 1
ATOM 1042 C C . ALA A 1 125 ? -12.126 -5.298 12.764 1.00 90.75 125 ALA A C 1
ATOM 1044 O O . ALA A 1 125 ? -12.655 -4.764 13.740 1.00 90.75 125 ALA A O 1
ATOM 1045 N N . VAL A 1 126 ? -12.100 -4.702 11.569 1.00 91.19 126 VAL A N 1
ATOM 1046 C CA . VAL A 1 126 ? -12.774 -3.433 11.285 1.00 91.19 126 VAL A CA 1
ATOM 1047 C C . VAL A 1 126 ? -14.293 -3.616 11.304 1.00 91.19 126 VAL A C 1
ATOM 1049 O O . VAL A 1 126 ? -14.984 -2.800 11.912 1.00 91.19 126 VAL A O 1
ATOM 1052 N N . HIS A 1 127 ? -14.811 -4.691 10.710 1.00 91.69 127 HIS A N 1
ATOM 1053 C CA . HIS A 1 127 ? -16.225 -5.056 10.767 1.00 91.69 127 HIS A CA 1
ATOM 1054 C C . HIS A 1 127 ? -16.710 -5.183 12.218 1.00 91.69 127 HIS A C 1
ATOM 1056 O O . HIS A 1 127 ? -17.690 -4.541 12.591 1.00 91.69 127 HIS A O 1
ATOM 1062 N N . ASP A 1 128 ? -15.987 -5.916 13.064 1.00 91.25 128 ASP A N 1
ATOM 1063 C CA . ASP A 1 128 ? -16.346 -6.104 14.475 1.00 91.25 128 ASP A CA 1
ATOM 1064 C C . ASP A 1 128 ? -16.303 -4.784 15.261 1.00 91.25 128 ASP A C 1
ATOM 1066 O O . ASP A 1 128 ? -17.160 -4.518 16.112 1.00 91.25 128 ASP A O 1
ATOM 1070 N N . TYR A 1 129 ? -15.353 -3.902 14.930 1.00 89.50 129 TYR A N 1
ATOM 1071 C CA . TYR A 1 129 ? -15.305 -2.552 15.485 1.00 89.50 129 TYR A CA 1
ATOM 1072 C C . TYR A 1 129 ? -16.545 -1.735 15.115 1.00 89.50 129 TYR A C 1
ATOM 1074 O O . TYR A 1 129 ? -17.123 -1.090 15.985 1.00 89.50 129 TYR A O 1
ATOM 1082 N N . PHE A 1 130 ? -16.967 -1.752 13.849 1.00 90.06 130 PHE A N 1
ATOM 1083 C CA . PHE A 1 130 ? -18.191 -1.067 13.427 1.00 90.06 130 PHE A CA 1
ATOM 1084 C C . PHE A 1 130 ? -19.433 -1.686 14.064 1.00 90.06 130 PHE A C 1
ATOM 1086 O O . PHE A 1 130 ? -20.303 -0.947 14.516 1.00 90.06 130 PHE A O 1
ATOM 1093 N N . ASN A 1 131 ? -19.476 -3.014 14.172 1.00 90.44 131 ASN A N 1
ATOM 1094 C CA . ASN A 1 131 ? -20.575 -3.744 14.791 1.00 90.44 131 ASN A CA 1
ATOM 1095 C C . ASN A 1 131 ? -20.727 -3.407 16.283 1.00 90.44 131 ASN A C 1
ATOM 1097 O O . ASN A 1 131 ? -21.839 -3.304 16.777 1.00 90.44 131 ASN A O 1
ATOM 1101 N N . THR A 1 132 ? -19.626 -3.118 16.988 1.00 89.69 132 THR A N 1
ATOM 1102 C CA . THR A 1 132 ? -19.667 -2.621 18.382 1.00 89.69 132 THR A CA 1
ATOM 1103 C C . THR A 1 132 ? -20.436 -1.297 18.519 1.00 89.69 132 THR A C 1
ATOM 1105 O O . THR A 1 132 ? -20.909 -0.963 19.601 1.00 89.69 132 THR A O 1
ATOM 1108 N N . PHE A 1 133 ? -20.557 -0.524 17.437 1.00 86.75 133 PHE A N 1
ATOM 1109 C CA . PHE A 1 133 ? -21.304 0.732 17.408 1.00 86.75 133 PHE A CA 1
ATOM 1110 C C . PHE A 1 133 ? -22.511 0.693 16.457 1.00 86.75 133 PHE A C 1
ATOM 1112 O O . PHE A 1 133 ? -22.935 1.752 15.977 1.00 86.75 133 PHE A O 1
ATOM 1119 N N . SER A 1 134 ? -23.064 -0.496 16.194 1.00 84.19 134 SER A N 1
ATOM 1120 C CA . SER A 1 134 ? -24.229 -0.694 15.317 1.00 84.19 134 SER A CA 1
ATOM 1121 C C . SER A 1 134 ? -25.423 0.182 15.699 1.00 84.19 134 SER A C 1
ATOM 1123 O O . SER A 1 134 ? -26.174 0.622 14.834 1.00 84.19 134 SER A O 1
ATOM 1125 N N . ASP A 1 135 ? -25.560 0.498 16.987 1.00 82.81 135 ASP A N 1
ATOM 1126 C CA . ASP A 1 135 ? -26.666 1.296 17.522 1.00 82.81 135 ASP A CA 1
ATOM 1127 C C . ASP A 1 135 ? -26.617 2.772 17.077 1.00 82.81 135 ASP A C 1
ATOM 1129 O O . ASP A 1 135 ? -27.633 3.464 17.064 1.00 82.81 135 ASP A O 1
ATOM 1133 N N . LEU A 1 136 ? -25.435 3.281 16.702 1.00 83.00 136 LEU A N 1
ATOM 1134 C CA . LEU A 1 136 ? -25.209 4.691 16.342 1.00 83.00 136 LEU A CA 1
ATOM 1135 C C . LEU A 1 136 ? -25.135 4.925 14.825 1.00 83.00 136 LEU A C 1
ATOM 1137 O O . LEU A 1 136 ? -25.385 6.039 14.334 1.00 83.00 136 LEU A O 1
ATOM 1141 N N . ALA A 1 137 ? -24.704 3.917 14.072 1.00 82.31 137 ALA A N 1
ATOM 1142 C CA . ALA A 1 137 ? -24.589 3.964 12.622 1.00 82.31 137 ALA A CA 1
ATOM 1143 C C . ALA A 1 137 ? -24.618 2.543 12.038 1.00 82.31 137 ALA A C 1
ATOM 1145 O O . ALA A 1 137 ? -24.070 1.632 12.659 1.00 82.31 137 ALA A O 1
ATOM 1146 N N . PRO A 1 138 ? -25.186 2.361 10.832 1.00 82.81 138 PRO A N 1
ATOM 1147 C CA . PRO A 1 138 ? -25.142 1.074 10.153 1.00 82.81 138 PRO A CA 1
ATOM 1148 C C . PRO A 1 138 ? -23.696 0.670 9.841 1.00 82.81 138 PRO A C 1
ATOM 1150 O O . PRO A 1 138 ? -22.840 1.517 9.565 1.00 82.81 138 PRO A O 1
ATOM 1153 N N . VAL A 1 139 ? -23.433 -0.636 9.881 1.00 84.44 139 VAL A N 1
ATOM 1154 C CA . VAL A 1 139 ? -22.156 -1.207 9.442 1.00 84.44 139 VAL A CA 1
ATOM 1155 C C . VAL A 1 139 ? -22.136 -1.189 7.911 1.00 8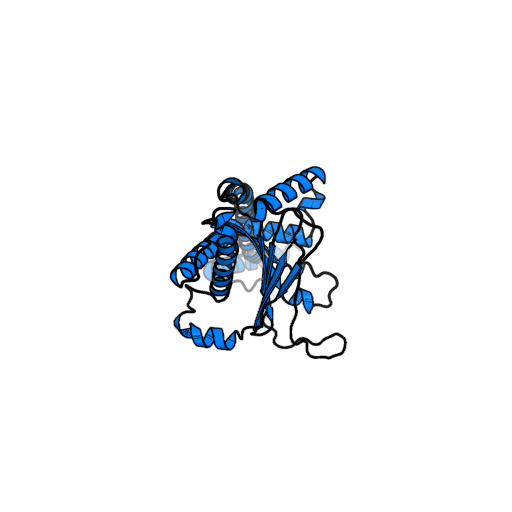4.44 139 VAL A C 1
ATOM 1157 O O . VAL A 1 139 ? -23.043 -1.763 7.305 1.00 84.44 139 VAL A O 1
ATOM 1160 N N . PRO A 1 140 ? -21.153 -0.530 7.271 1.00 85.44 140 PRO A N 1
ATOM 1161 C CA . PRO A 1 140 ? -21.073 -0.513 5.818 1.00 85.44 140 PRO A CA 1
ATOM 1162 C C . PRO A 1 140 ? -20.712 -1.891 5.277 1.00 85.44 140 PRO A C 1
ATOM 1164 O O . PRO A 1 140 ? -19.939 -2.626 5.892 1.00 85.44 140 PRO A O 1
ATOM 1167 N N . SER A 1 141 ? -21.220 -2.209 4.093 1.00 85.31 141 SER A N 1
ATOM 1168 C CA . SER A 1 141 ? -20.870 -3.444 3.385 1.00 85.31 141 SER A CA 1
ATOM 1169 C C . SER A 1 141 ? -19.483 -3.346 2.741 1.00 85.31 141 SER A C 1
ATOM 1171 O O . SER A 1 141 ? -18.704 -4.302 2.741 1.00 85.31 141 SER A O 1
ATOM 1173 N N . LEU A 1 142 ? -19.152 -2.157 2.233 1.00 87.38 142 LEU A N 1
ATOM 1174 C CA . LEU A 1 142 ? -17.900 -1.830 1.563 1.00 87.38 142 LEU A CA 1
ATOM 1175 C C . LEU A 1 142 ? -17.356 -0.525 2.132 1.00 87.38 142 LEU A C 1
ATOM 1177 O O . LEU A 1 142 ? -18.026 0.510 2.125 1.00 87.38 142 LEU A O 1
ATOM 1181 N N . LEU A 1 143 ? -16.108 -0.563 2.583 1.00 88.31 143 LEU A N 1
ATOM 1182 C CA . LEU A 1 143 ? -15.427 0.582 3.158 1.00 88.31 143 LEU A CA 1
ATOM 1183 C C . LEU A 1 143 ? -14.316 1.077 2.238 1.00 88.31 143 LEU A C 1
ATOM 1185 O O . LEU A 1 143 ? -13.377 0.350 1.932 1.00 88.31 143 LEU A O 1
ATOM 1189 N N . ASN A 1 144 ? -14.362 2.349 1.862 1.00 88.88 144 ASN A N 1
ATOM 1190 C CA . ASN A 1 144 ? -13.275 2.964 1.108 1.00 88.88 144 ASN A CA 1
ATOM 1191 C C . ASN A 1 144 ? -12.033 3.123 1.999 1.00 88.88 144 ASN A C 1
ATOM 1193 O O . ASN A 1 144 ? -12.056 3.802 3.029 1.00 88.88 144 ASN A O 1
ATOM 1197 N N . THR A 1 145 ? -10.926 2.513 1.587 1.00 88.31 145 THR A N 1
ATOM 1198 C CA . THR A 1 145 ? -9.644 2.546 2.293 1.00 88.31 145 THR A CA 1
ATOM 1199 C C . THR A 1 145 ? -8.511 2.941 1.352 1.00 88.31 145 THR A C 1
ATOM 1201 O O . THR A 1 145 ? -8.564 2.722 0.143 1.00 88.31 145 THR A O 1
ATOM 1204 N N . THR A 1 146 ? -7.474 3.559 1.908 1.00 88.88 146 THR A N 1
ATOM 1205 C CA . THR A 1 146 ? -6.224 3.820 1.181 1.00 88.88 146 THR A CA 1
ATOM 1206 C C . THR A 1 146 ? -5.173 2.830 1.636 1.00 88.88 146 THR A C 1
ATOM 1208 O O . THR A 1 146 ? -4.886 2.755 2.826 1.00 88.88 146 THR A O 1
ATOM 1211 N N . CYS A 1 147 ? -4.575 2.088 0.713 1.00 88.62 147 CYS A N 1
ATOM 1212 C CA . CYS A 1 147 ? -3.494 1.163 1.019 1.00 88.62 147 CYS A CA 1
ATOM 1213 C C . CYS A 1 147 ? -2.165 1.735 0.538 1.00 88.62 147 CYS A C 1
ATOM 1215 O O . CYS A 1 147 ? -2.068 2.307 -0.546 1.00 88.62 147 CYS A O 1
ATOM 1217 N N . ARG A 1 148 ? -1.120 1.579 1.344 1.00 88.88 148 ARG A N 1
ATOM 1218 C CA . ARG A 1 148 ? 0.243 1.971 0.991 1.00 88.88 148 ARG A CA 1
ATOM 1219 C C . ARG A 1 148 ? 1.218 0.918 1.482 1.00 88.88 148 ARG A C 1
ATOM 1221 O O . ARG A 1 148 ? 1.041 0.364 2.563 1.00 88.88 148 ARG A O 1
ATOM 1228 N N . THR A 1 149 ? 2.288 0.710 0.733 1.00 87.25 149 THR A N 1
ATOM 1229 C CA . THR A 1 149 ? 3.382 -0.168 1.143 1.00 87.25 149 THR A CA 1
ATOM 1230 C C . THR A 1 149 ? 4.607 0.646 1.555 1.00 87.25 149 THR A C 1
ATOM 1232 O O . THR A 1 149 ? 4.864 1.736 1.041 1.00 87.25 149 THR A O 1
ATOM 1235 N N . ILE A 1 150 ? 5.359 0.151 2.532 1.00 86.06 150 ILE A N 1
ATOM 1236 C CA . ILE A 1 150 ? 6.640 0.717 2.957 1.00 86.06 150 ILE A CA 1
ATOM 1237 C C . ILE A 1 150 ? 7.649 -0.423 3.013 1.00 86.06 150 ILE A C 1
ATOM 1239 O O . ILE A 1 150 ? 7.437 -1.427 3.691 1.00 86.06 150 ILE A O 1
ATOM 1243 N N . SER A 1 151 ? 8.760 -0.257 2.308 1.00 85.25 151 SER A N 1
ATOM 1244 C CA . SER A 1 151 ? 9.887 -1.175 2.389 1.00 85.25 151 SER A CA 1
ATOM 1245 C C . SER A 1 151 ? 10.596 -1.015 3.730 1.00 85.25 151 SER A C 1
ATOM 1247 O O . SER A 1 151 ? 10.811 0.101 4.213 1.00 85.25 151 SER A O 1
ATOM 1249 N N . LYS A 1 152 ? 11.045 -2.129 4.315 1.00 78.81 152 LYS A N 1
ATOM 1250 C CA . LYS A 1 152 ? 11.905 -2.138 5.510 1.00 78.81 152 LYS A CA 1
ATOM 1251 C C . LYS A 1 152 ? 13.159 -1.277 5.387 1.00 78.81 152 LYS A C 1
ATOM 1253 O O . LYS A 1 152 ? 13.634 -0.794 6.416 1.00 78.81 152 LYS A O 1
ATOM 1258 N N . GLY A 1 153 ? 13.648 -1.040 4.165 1.00 76.81 153 GLY A N 1
ATOM 1259 C CA . GLY A 1 153 ? 14.742 -0.103 3.901 1.00 76.81 153 GLY A CA 1
ATOM 1260 C C . GLY A 1 153 ? 14.509 1.274 4.531 1.00 76.81 153 GLY A C 1
ATOM 1261 O O . GLY A 1 153 ? 15.454 1.929 4.944 1.00 76.81 153 GLY A O 1
ATOM 1262 N N . TYR A 1 154 ? 13.250 1.665 4.753 1.00 80.94 154 TYR A N 1
ATOM 1263 C CA . TYR A 1 154 ? 12.885 2.898 5.450 1.00 80.94 154 TYR A CA 1
ATOM 1264 C C . TYR A 1 154 ? 13.500 3.022 6.862 1.00 80.94 154 TYR A C 1
ATOM 1266 O O . TYR A 1 154 ? 13.817 4.126 7.323 1.00 80.94 154 TYR A O 1
ATOM 1274 N N . PHE A 1 155 ? 13.678 1.896 7.561 1.00 78.12 155 PHE A N 1
ATOM 1275 C CA . PHE A 1 155 ? 14.268 1.852 8.903 1.00 78.12 155 PHE A CA 1
ATOM 1276 C C . PHE A 1 155 ? 15.761 1.547 8.883 1.00 78.12 155 PHE A C 1
ATOM 1278 O O . PHE A 1 155 ? 16.492 2.052 9.732 1.00 78.12 155 PHE A O 1
ATOM 1285 N N . THR A 1 156 ? 16.197 0.697 7.952 1.00 76.06 156 THR A N 1
ATOM 1286 C CA . THR A 1 156 ? 17.556 0.147 7.948 1.00 76.06 156 THR A CA 1
ATOM 1287 C C . THR A 1 156 ? 18.533 0.972 7.128 1.00 76.06 156 THR A C 1
ATOM 1289 O O . THR A 1 156 ? 19.728 0.958 7.418 1.00 76.06 156 THR A O 1
ATOM 1292 N N . ASP A 1 157 ? 18.048 1.662 6.096 1.00 75.62 157 ASP A N 1
ATOM 1293 C CA . ASP A 1 157 ? 18.898 2.473 5.244 1.00 75.62 157 ASP A CA 1
ATOM 1294 C C . ASP A 1 157 ? 19.354 3.728 5.997 1.00 75.62 157 ASP A C 1
ATOM 1296 O O . ASP A 1 157 ? 18.568 4.449 6.622 1.00 75.62 157 ASP A O 1
ATOM 1300 N N . ARG A 1 158 ? 20.667 3.952 5.956 1.00 70.31 158 ARG A N 1
ATOM 1301 C CA . ARG A 1 158 ? 21.337 5.108 6.558 1.00 70.31 158 ARG A CA 1
ATOM 1302 C C . ARG A 1 158 ? 21.447 6.272 5.575 1.00 70.31 158 ARG A C 1
ATOM 1304 O O . ARG A 1 158 ? 21.916 7.340 5.962 1.00 70.31 158 ARG A O 1
ATOM 1311 N N . ARG A 1 159 ? 21.041 6.078 4.316 1.00 70.75 159 ARG A N 1
ATOM 1312 C CA . ARG A 1 159 ? 20.955 7.153 3.324 1.00 70.75 159 ARG A CA 1
ATOM 1313 C C . ARG A 1 159 ? 19.916 8.187 3.767 1.00 70.75 159 ARG A C 1
ATOM 1315 O O . ARG A 1 159 ? 18.882 7.850 4.341 1.00 70.75 159 ARG A O 1
ATOM 1322 N N . GLY A 1 160 ? 20.239 9.462 3.543 1.00 66.38 160 GLY A N 1
ATOM 1323 C CA . GLY A 1 160 ? 19.438 10.592 4.023 1.00 66.38 160 GLY A CA 1
ATOM 1324 C C . GLY A 1 160 ? 18.055 10.687 3.377 1.00 66.38 160 GLY A C 1
ATOM 1325 O O . GLY A 1 160 ? 17.107 11.095 4.044 1.00 66.38 160 GLY A O 1
ATOM 1326 N N . ASP A 1 161 ? 17.922 10.266 2.115 1.00 75.38 161 ASP A N 1
ATOM 1327 C CA . ASP A 1 161 ? 16.628 10.203 1.440 1.00 75.38 161 ASP A CA 1
ATOM 1328 C C . ASP A 1 161 ? 15.974 8.829 1.636 1.00 75.38 161 ASP A C 1
ATOM 1330 O O . ASP A 1 161 ? 16.474 7.799 1.187 1.00 75.38 161 ASP A O 1
ATOM 1334 N N . LYS A 1 162 ? 14.840 8.826 2.339 1.00 77.25 162 LYS A N 1
ATOM 1335 C CA . LYS A 1 162 ? 14.045 7.627 2.639 1.00 77.25 162 LYS A CA 1
ATOM 1336 C C . LYS A 1 162 ? 12.833 7.478 1.724 1.00 77.25 162 LYS A C 1
ATOM 1338 O O . LYS A 1 162 ? 12.078 6.516 1.887 1.00 77.25 162 LYS A O 1
ATOM 1343 N N . SER A 1 163 ? 12.626 8.417 0.799 1.00 77.19 163 SER A N 1
ATOM 1344 C CA . SER A 1 163 ? 11.479 8.437 -0.112 1.00 77.19 163 SER A CA 1
ATOM 1345 C C . SER A 1 163 ? 11.444 7.211 -1.031 1.00 77.19 163 SER A C 1
ATOM 1347 O O . SER A 1 163 ? 10.365 6.699 -1.323 1.00 77.19 163 SER A O 1
ATOM 1349 N N . ASP A 1 164 ? 12.611 6.660 -1.376 1.00 77.75 164 ASP A N 1
ATOM 1350 C CA . ASP A 1 164 ? 12.758 5.432 -2.166 1.00 77.75 164 ASP A CA 1
ATOM 1351 C C . ASP A 1 164 ? 12.125 4.200 -1.520 1.00 77.75 164 ASP A C 1
ATOM 1353 O O . ASP A 1 164 ? 11.679 3.288 -2.215 1.00 77.75 164 ASP A O 1
ATOM 1357 N N . ASN A 1 165 ? 12.043 4.188 -0.191 1.00 83.25 165 ASN A N 1
ATOM 1358 C CA . ASN A 1 165 ? 11.474 3.077 0.559 1.00 83.25 165 ASN A CA 1
ATOM 1359 C C . ASN A 1 165 ? 9.960 3.210 0.768 1.00 83.25 165 ASN A C 1
ATOM 1361 O O . ASN A 1 165 ? 9.342 2.314 1.346 1.00 83.25 165 ASN A O 1
ATOM 1365 N N . ILE A 1 166 ? 9.347 4.311 0.328 1.00 84.38 166 ILE A N 1
ATOM 1366 C CA . ILE A 1 166 ? 7.906 4.528 0.430 1.00 84.38 166 ILE A CA 1
ATOM 1367 C C . ILE A 1 166 ? 7.264 4.149 -0.907 1.00 84.38 166 ILE A C 1
ATOM 1369 O O . ILE A 1 166 ? 7.527 4.762 -1.938 1.00 84.38 166 ILE A O 1
ATOM 1373 N N . GLY A 1 167 ? 6.401 3.134 -0.880 1.00 83.56 167 GLY A N 1
ATOM 1374 C CA . GLY A 1 167 ? 5.610 2.725 -2.034 1.00 83.56 167 GLY A CA 1
ATOM 1375 C C . GLY A 1 167 ? 4.475 3.700 -2.351 1.00 83.56 167 GLY A C 1
ATOM 1376 O O . GLY A 1 167 ? 4.126 4.591 -1.566 1.00 83.56 167 GLY A O 1
ATOM 1377 N N . GLY A 1 168 ? 3.875 3.505 -3.523 1.00 84.25 168 GLY A N 1
ATOM 1378 C CA . GLY A 1 168 ? 2.701 4.257 -3.957 1.00 84.25 168 GLY A CA 1
ATOM 1379 C C . GLY A 1 168 ? 1.458 3.953 -3.119 1.00 84.25 168 GLY A C 1
ATOM 1380 O O . GLY A 1 168 ? 1.417 3.005 -2.330 1.00 84.25 168 GLY A O 1
ATOM 1381 N N . VAL A 1 169 ? 0.441 4.796 -3.280 1.00 86.38 169 VAL A N 1
ATOM 1382 C CA . VAL A 1 169 ? -0.891 4.606 -2.693 1.00 86.38 169 VAL A CA 1
ATOM 1383 C C . VAL A 1 169 ? -1.805 3.954 -3.719 1.00 86.38 169 VAL A C 1
ATOM 1385 O O . VAL A 1 169 ? -1.783 4.329 -4.889 1.00 86.38 169 VAL A O 1
ATOM 1388 N N . VAL A 1 170 ? -2.627 3.020 -3.257 1.00 88.50 170 VAL A N 1
ATOM 1389 C CA . VAL A 1 170 ? -3.748 2.449 -4.007 1.00 88.50 170 VAL A CA 1
ATOM 1390 C C . VAL A 1 170 ? -5.042 2.648 -3.222 1.00 88.50 170 VAL A C 1
ATOM 1392 O O . VAL A 1 170 ? -5.031 2.753 -1.992 1.00 88.50 170 VAL A O 1
ATOM 1395 N N . PHE A 1 171 ? -6.158 2.721 -3.934 1.00 87.31 171 PHE A N 1
ATOM 1396 C CA . PHE A 1 171 ? -7.488 2.843 -3.353 1.00 87.31 171 PHE A CA 1
ATOM 1397 C C . PHE A 1 171 ? -8.141 1.468 -3.342 1.00 87.31 171 PHE A C 1
ATOM 1399 O O . PHE A 1 171 ? -8.320 0.848 -4.388 1.00 87.31 171 PHE A O 1
ATOM 1406 N N . LEU A 1 172 ? -8.488 0.993 -2.153 1.00 88.75 172 LEU A N 1
ATOM 1407 C CA . LEU A 1 172 ? -9.086 -0.315 -1.945 1.00 88.75 172 LEU A CA 1
ATOM 1408 C C . LEU A 1 172 ? -10.458 -0.143 -1.309 1.00 88.75 172 LEU A C 1
ATOM 1410 O O . LEU A 1 172 ? -10.586 0.451 -0.238 1.00 88.75 172 LEU A O 1
ATOM 1414 N N . GLN A 1 173 ? -11.475 -0.730 -1.927 1.00 88.31 173 GLN A N 1
ATOM 1415 C CA . GLN A 1 173 ? -12.761 -0.927 -1.274 1.00 88.31 173 GLN A CA 1
ATOM 1416 C C . GLN A 1 173 ? -12.687 -2.213 -0.469 1.00 88.31 173 GLN A C 1
ATOM 1418 O O . GLN A 1 173 ? -12.631 -3.304 -1.029 1.00 88.31 173 GLN A O 1
ATOM 1423 N N . LEU A 1 174 ? -12.615 -2.071 0.849 1.00 88.50 174 LEU A N 1
ATOM 1424 C CA . LEU A 1 174 ? -12.507 -3.181 1.774 1.00 88.50 174 LEU A CA 1
ATOM 1425 C C . LEU A 1 174 ? -13.914 -3.728 2.053 1.00 88.50 174 LEU A C 1
ATOM 1427 O O . LEU A 1 174 ? -14.697 -3.037 2.710 1.00 88.50 174 LEU A O 1
ATOM 1431 N N . PRO A 1 175 ? -14.266 -4.933 1.573 1.00 89.25 175 PRO A N 1
ATOM 1432 C CA . PRO A 1 175 ? -15.526 -5.560 1.946 1.00 89.25 175 PRO A CA 1
ATOM 1433 C C . PRO A 1 175 ? -15.493 -5.887 3.438 1.00 89.25 175 PRO A C 1
ATOM 1435 O O . PRO A 1 175 ? -14.586 -6.572 3.901 1.00 89.25 175 PRO A O 1
ATOM 1438 N N . LEU A 1 176 ? -16.461 -5.386 4.201 1.00 87.88 176 LEU A N 1
ATOM 1439 C CA . LEU A 1 176 ? -16.561 -5.678 5.626 1.00 87.88 176 LEU A CA 1
ATOM 1440 C C . LEU A 1 176 ? -17.442 -6.908 5.813 1.00 87.88 176 LEU A C 1
ATOM 1442 O O . LEU A 1 176 ? -18.660 -6.858 5.670 1.00 87.88 176 LEU A O 1
ATOM 1446 N N . ARG A 1 177 ? -16.810 -8.033 6.129 1.00 85.62 177 ARG A N 1
ATOM 1447 C CA . ARG A 1 177 ? -17.480 -9.282 6.485 1.00 85.62 177 ARG A CA 1
ATOM 1448 C C . ARG A 1 177 ? -16.629 -10.009 7.519 1.00 85.62 177 ARG A C 1
ATOM 1450 O O . ARG A 1 177 ? -15.435 -9.743 7.656 1.00 85.62 177 ARG A O 1
ATOM 1457 N N . GLN A 1 178 ? -17.240 -10.942 8.241 1.00 84.12 178 GLN A N 1
ATOM 1458 C CA . GLN A 1 178 ? -16.486 -11.884 9.063 1.00 84.12 178 GLN A CA 1
ATOM 1459 C C . GLN A 1 178 ? -15.440 -12.633 8.213 1.00 84.12 178 GLN A C 1
ATOM 1461 O O . GLN A 1 178 ? -15.714 -12.955 7.050 1.00 84.12 178 GLN A O 1
ATOM 1466 N N . PRO A 1 179 ? -14.243 -12.894 8.767 1.00 81.88 179 PRO A N 1
ATOM 1467 C CA . PRO A 1 179 ? -13.144 -13.476 8.014 1.00 81.88 179 PRO A CA 1
ATOM 1468 C C . PRO A 1 179 ? -13.452 -14.937 7.673 1.00 81.88 179 PRO A C 1
ATOM 1470 O O . PRO A 1 179 ? -13.531 -15.792 8.551 1.00 81.88 179 PRO A O 1
ATOM 1473 N N . ASP A 1 180 ? -13.594 -15.213 6.380 1.00 83.44 180 ASP A N 1
ATOM 1474 C CA . ASP A 1 180 ? -13.829 -16.547 5.831 1.00 83.44 180 ASP A CA 1
ATOM 1475 C C . ASP A 1 180 ? -12.928 -16.789 4.608 1.00 83.44 180 ASP A C 1
ATOM 1477 O O . ASP A 1 180 ? -12.396 -15.853 4.006 1.00 83.44 180 ASP A O 1
ATOM 1481 N N . VAL A 1 181 ? -12.744 -18.050 4.219 1.00 80.50 181 VAL A N 1
ATOM 1482 C CA . VAL A 1 181 ? -11.932 -18.446 3.062 1.00 80.50 181 VAL A CA 1
ATOM 1483 C C . VAL A 1 181 ? -12.492 -17.846 1.772 1.00 80.50 181 VAL A C 1
ATOM 1485 O O . VAL A 1 181 ? -11.733 -17.349 0.942 1.00 80.50 181 VAL A O 1
ATOM 1488 N N . GLU A 1 182 ? -13.815 -17.843 1.603 1.00 84.88 182 GLU A N 1
ATOM 1489 C CA . GLU A 1 182 ? -14.463 -17.208 0.450 1.00 84.88 182 GLU A CA 1
ATOM 1490 C C . GLU A 1 182 ? -14.253 -15.695 0.439 1.00 84.88 182 GLU A C 1
ATOM 1492 O O . GLU A 1 182 ? -13.997 -15.106 -0.611 1.00 84.88 182 GLU A O 1
ATOM 1497 N N . HIS A 1 183 ? -14.299 -15.072 1.618 1.00 86.31 183 HIS A N 1
ATOM 1498 C CA . HIS A 1 183 ? -14.048 -13.646 1.768 1.00 86.31 183 HIS A CA 1
ATOM 1499 C C . HIS A 1 183 ? -12.620 -13.287 1.344 1.00 86.31 183 HIS A C 1
ATOM 1501 O O . HIS A 1 183 ? -12.423 -12.328 0.598 1.00 86.31 183 HIS A O 1
ATOM 1507 N N . ALA A 1 184 ? -11.643 -14.108 1.729 1.00 86.00 184 ALA A N 1
ATOM 1508 C CA . ALA A 1 184 ? -10.256 -13.912 1.340 1.00 86.00 184 ALA A CA 1
ATOM 1509 C C . ALA A 1 184 ? -10.025 -14.103 -0.170 1.00 86.00 184 ALA A C 1
ATOM 1511 O O . ALA A 1 184 ? -9.280 -13.334 -0.775 1.00 86.00 184 ALA A O 1
ATOM 1512 N N . ARG A 1 185 ? -10.712 -15.061 -0.812 1.00 86.06 185 ARG A N 1
ATOM 1513 C CA . ARG A 1 185 ? -10.683 -15.221 -2.281 1.00 86.06 185 ARG A CA 1
ATOM 1514 C C . ARG A 1 185 ? -11.316 -14.036 -3.007 1.00 86.06 185 ARG A C 1
ATOM 1516 O O . ARG A 1 185 ? -10.777 -13.568 -4.006 1.00 86.06 185 ARG A O 1
ATOM 1523 N N . HIS A 1 186 ? -12.449 -13.541 -2.510 1.00 88.12 186 HIS A N 1
ATOM 1524 C CA . HIS A 1 186 ? -13.091 -12.355 -3.073 1.00 88.12 186 HIS A CA 1
ATOM 1525 C C . HIS A 1 186 ? -12.159 -11.141 -2.984 1.00 88.12 186 HIS A C 1
ATOM 1527 O O . HIS A 1 186 ? -11.963 -10.426 -3.965 1.00 88.12 186 HIS A O 1
ATOM 1533 N N . LEU A 1 187 ? -11.516 -10.962 -1.831 1.00 89.38 187 LEU A N 1
ATOM 1534 C CA . LEU A 1 187 ? -10.561 -9.891 -1.599 1.00 89.38 187 LEU A CA 1
ATOM 1535 C C . LEU A 1 187 ? -9.311 -10.020 -2.484 1.00 89.38 187 LEU A C 1
ATOM 1537 O O . LEU A 1 187 ? -8.867 -9.019 -3.040 1.00 89.38 187 LEU A O 1
ATOM 1541 N N . HIS A 1 188 ? -8.802 -11.235 -2.703 1.00 89.75 188 HIS A N 1
ATOM 1542 C CA . HIS A 1 188 ? -7.735 -11.495 -3.673 1.00 89.75 188 HIS A CA 1
ATOM 1543 C C . HIS A 1 188 ? -8.122 -11.033 -5.090 1.00 89.75 188 HIS A C 1
ATOM 1545 O O . HIS A 1 188 ? -7.353 -10.333 -5.748 1.00 89.75 188 HIS A O 1
ATOM 1551 N N . GLY A 1 189 ? -9.344 -11.345 -5.539 1.00 88.44 189 GLY A N 1
ATOM 1552 C CA . GLY A 1 189 ? -9.862 -10.878 -6.830 1.00 88.44 189 GLY A CA 1
ATOM 1553 C C . GLY A 1 189 ? -9.927 -9.349 -6.939 1.00 88.44 189 GLY A C 1
ATOM 1554 O O . GLY A 1 189 ? -9.541 -8.786 -7.964 1.00 88.44 189 GLY A O 1
ATOM 1555 N N . ILE A 1 190 ? -10.343 -8.665 -5.866 1.00 88.50 190 ILE A N 1
ATOM 1556 C CA . ILE A 1 190 ? -10.348 -7.193 -5.796 1.00 88.50 190 ILE A CA 1
ATOM 1557 C C . ILE A 1 190 ? -8.919 -6.641 -5.897 1.00 88.50 190 ILE A C 1
ATOM 1559 O O . ILE A 1 190 ? -8.672 -5.713 -6.667 1.00 88.50 190 ILE A O 1
ATOM 1563 N N . VAL A 1 191 ? -7.965 -7.218 -5.160 1.00 88.75 191 VAL A N 1
ATOM 1564 C CA . VAL A 1 191 ? -6.555 -6.794 -5.179 1.00 88.75 191 VAL A CA 1
ATOM 1565 C C . VAL A 1 191 ? -5.936 -6.974 -6.568 1.00 88.75 191 VAL A C 1
ATOM 1567 O O . VAL A 1 191 ? -5.245 -6.077 -7.054 1.00 88.75 191 VAL A O 1
ATOM 1570 N N . GLU A 1 192 ? -6.207 -8.090 -7.244 1.00 88.38 192 GLU A N 1
ATOM 1571 C CA . GLU A 1 192 ? -5.723 -8.328 -8.608 1.00 88.38 192 GLU A CA 1
ATOM 1572 C C . GLU A 1 192 ? -6.346 -7.361 -9.627 1.00 88.38 192 GLU A C 1
ATOM 1574 O O . GLU A 1 192 ? -5.641 -6.844 -10.497 1.00 88.38 192 GLU A O 1
ATOM 1579 N N . CYS A 1 193 ? -7.629 -7.022 -9.476 1.00 86.19 193 CYS A N 1
ATOM 1580 C CA . CYS A 1 193 ? -8.282 -5.991 -10.284 1.00 86.19 193 CYS A CA 1
ATOM 1581 C C . CYS A 1 193 ? -7.631 -4.610 -10.078 1.00 86.19 193 CYS A C 1
ATOM 1583 O O . CYS A 1 193 ? -7.260 -3.933 -11.042 1.00 86.19 193 CYS A O 1
ATOM 1585 N N . ILE A 1 194 ? -7.388 -4.225 -8.820 1.00 86.38 194 ILE A N 1
ATOM 1586 C CA . ILE A 1 194 ? -6.699 -2.976 -8.459 1.00 86.38 194 ILE A CA 1
ATOM 1587 C C . ILE A 1 194 ? -5.298 -2.927 -9.069 1.00 86.38 194 ILE A C 1
ATOM 1589 O O . ILE A 1 194 ? -4.905 -1.894 -9.615 1.00 86.38 194 ILE A O 1
ATOM 1593 N N . ARG A 1 195 ? -4.556 -4.039 -9.031 1.00 84.94 195 ARG A N 1
ATOM 1594 C CA . ARG A 1 195 ? -3.212 -4.133 -9.615 1.00 84.94 195 ARG A CA 1
ATOM 1595 C C . ARG A 1 195 ? -3.210 -3.806 -11.108 1.00 84.94 195 ARG A C 1
ATOM 1597 O O . ARG A 1 195 ? -2.275 -3.167 -11.584 1.00 84.94 195 ARG A O 1
ATOM 1604 N N . GLN A 1 196 ? -4.250 -4.211 -11.833 1.00 82.75 196 GLN A N 1
ATOM 1605 C CA . GLN A 1 196 ? -4.387 -3.944 -13.266 1.00 82.75 196 GLN A CA 1
ATOM 1606 C C . GLN A 1 196 ? -4.903 -2.525 -13.555 1.00 82.75 196 GLN A C 1
ATOM 1608 O O . GLN A 1 196 ? -4.437 -1.883 -14.494 1.00 82.75 196 GLN A O 1
ATOM 1613 N N . GLN A 1 197 ? -5.842 -2.013 -12.756 1.00 80.75 197 GLN A N 1
ATOM 1614 C CA . GLN A 1 197 ? -6.520 -0.738 -13.029 1.00 80.75 197 GLN A CA 1
ATOM 1615 C C . GLN A 1 197 ? -5.775 0.493 -12.487 1.00 80.75 197 GLN A C 1
ATOM 1617 O O . GLN A 1 197 ? -5.755 1.546 -13.130 1.00 80.75 197 GLN A O 1
ATOM 1622 N N . GLN A 1 198 ? -5.153 0.375 -11.311 1.00 82.38 198 GLN A N 1
ATOM 1623 C CA . GLN A 1 198 ? -4.610 1.504 -10.544 1.00 82.38 198 GLN A CA 1
ATOM 1624 C C . GLN A 1 198 ? -3.088 1.647 -10.641 1.00 82.38 198 GLN A C 1
ATOM 1626 O O . GLN A 1 198 ? -2.489 2.422 -9.893 1.00 82.38 198 GLN A O 1
ATOM 1631 N N . ILE A 1 199 ? -2.440 0.949 -11.577 1.00 81.94 199 ILE A N 1
ATOM 1632 C CA . ILE A 1 199 ? -0.978 0.981 -11.719 1.00 81.94 199 ILE A CA 1
ATOM 1633 C C . ILE A 1 199 ? -0.457 2.412 -11.950 1.00 81.94 199 ILE A C 1
ATOM 1635 O O . ILE A 1 199 ? 0.552 2.815 -11.377 1.00 81.94 199 ILE A O 1
ATOM 1639 N N . MET A 1 200 ? -1.208 3.225 -12.700 1.00 78.69 200 MET A N 1
ATOM 1640 C CA . MET A 1 200 ? -0.879 4.630 -12.954 1.00 78.69 200 MET A CA 1
ATOM 1641 C C . MET A 1 200 ? -1.028 5.499 -11.703 1.00 78.69 200 MET A C 1
ATOM 1643 O O . MET A 1 200 ? -0.177 6.345 -11.444 1.00 78.69 200 MET A O 1
ATOM 1647 N N . ILE A 1 201 ? -2.061 5.261 -10.888 1.00 80.12 201 ILE A N 1
ATOM 1648 C CA . ILE A 1 201 ? -2.269 5.956 -9.605 1.00 80.12 201 ILE A CA 1
ATOM 1649 C C . ILE A 1 201 ? -1.108 5.655 -8.659 1.00 80.12 201 ILE A C 1
ATOM 1651 O O . ILE A 1 201 ? -0.543 6.559 -8.042 1.00 80.12 201 ILE A O 1
ATOM 1655 N N . TYR A 1 202 ? -0.716 4.384 -8.597 1.00 83.69 202 TYR A N 1
ATOM 1656 C CA . TYR A 1 202 ? 0.409 3.928 -7.800 1.00 83.69 202 TYR A CA 1
ATOM 1657 C C . TYR A 1 202 ? 1.716 4.618 -8.224 1.00 83.69 202 TYR A C 1
ATOM 1659 O O . TYR A 1 202 ? 2.406 5.197 -7.381 1.00 83.69 202 TYR A O 1
ATOM 1667 N N . LEU A 1 203 ? 2.025 4.633 -9.526 1.00 81.31 203 LEU A N 1
ATOM 1668 C CA . LEU A 1 203 ? 3.223 5.287 -10.068 1.00 81.31 203 LEU A CA 1
ATOM 1669 C C . LEU A 1 203 ? 3.207 6.807 -9.858 1.00 81.31 203 LEU A C 1
ATOM 1671 O O . LEU A 1 203 ? 4.199 7.372 -9.391 1.00 81.31 203 LEU A O 1
ATOM 1675 N N . ALA A 1 204 ? 2.079 7.469 -10.121 1.00 78.38 204 ALA A N 1
ATOM 1676 C CA . ALA A 1 204 ? 1.914 8.900 -9.874 1.00 78.38 204 ALA A CA 1
ATOM 1677 C C . ALA A 1 204 ? 2.098 9.238 -8.386 1.00 78.38 204 ALA A C 1
ATOM 1679 O O . ALA A 1 204 ? 2.757 10.220 -8.042 1.00 78.38 204 ALA A O 1
ATOM 1680 N N . SER A 1 205 ? 1.593 8.390 -7.483 1.00 78.44 205 SER A N 1
ATOM 1681 C CA . SER A 1 205 ? 1.791 8.551 -6.042 1.00 78.44 205 SER A CA 1
ATOM 1682 C C . SER A 1 205 ? 3.254 8.377 -5.623 1.00 78.44 205 SER A C 1
ATOM 1684 O O . SER A 1 205 ? 3.678 9.042 -4.673 1.00 78.44 205 SER A O 1
ATOM 1686 N N . ILE A 1 206 ? 4.024 7.502 -6.276 1.00 82.38 206 ILE A N 1
ATOM 1687 C CA . ILE A 1 206 ? 5.471 7.390 -6.036 1.00 82.38 206 ILE A CA 1
ATOM 1688 C C . ILE A 1 206 ? 6.165 8.671 -6.495 1.00 82.38 206 ILE A C 1
ATOM 1690 O O . ILE A 1 206 ? 6.912 9.262 -5.717 1.00 82.38 206 ILE A O 1
ATOM 1694 N N . GLY A 1 207 ? 5.872 9.139 -7.713 1.00 72.94 207 GLY A N 1
ATOM 1695 C CA . GLY A 1 207 ? 6.412 10.393 -8.243 1.00 72.94 207 GLY A CA 1
ATOM 1696 C C . GLY A 1 207 ? 6.122 11.580 -7.322 1.00 72.94 207 GLY A C 1
ATOM 1697 O O . GLY A 1 207 ? 7.019 12.362 -7.015 1.00 72.94 207 GLY A O 1
ATOM 1698 N N . GLN A 1 208 ? 4.907 11.654 -6.775 1.00 77.06 208 GLN A N 1
ATOM 1699 C CA . GLN A 1 208 ? 4.545 12.655 -5.775 1.00 77.06 208 GLN A CA 1
ATOM 1700 C C . GLN A 1 208 ? 5.338 12.513 -4.472 1.00 77.06 208 GLN A C 1
ATOM 1702 O O . GLN A 1 208 ? 5.765 13.512 -3.906 1.00 77.06 208 GLN A O 1
ATOM 1707 N N . THR A 1 209 ? 5.534 11.292 -3.974 1.00 72.12 209 THR A N 1
ATOM 1708 C CA . THR A 1 209 ? 6.236 11.067 -2.699 1.00 72.12 209 THR A CA 1
ATOM 1709 C C . THR A 1 209 ? 7.727 11.393 -2.804 1.00 72.12 209 THR A C 1
ATOM 1711 O O . THR A 1 209 ? 8.302 11.893 -1.842 1.00 72.12 209 THR A O 1
ATOM 1714 N N . LYS A 1 210 ? 8.337 11.145 -3.969 1.00 68.12 210 LYS A N 1
ATOM 1715 C CA . LYS A 1 210 ? 9.760 11.404 -4.225 1.00 68.12 210 LYS A CA 1
ATOM 1716 C C . LYS A 1 210 ? 10.047 12.849 -4.625 1.00 68.12 210 LYS A C 1
ATOM 1718 O O . LYS A 1 210 ? 10.966 13.465 -4.104 1.00 68.12 210 LYS A O 1
ATOM 1723 N N . TYR A 1 211 ? 9.248 13.402 -5.535 1.00 63.50 211 TYR A N 1
ATOM 1724 C CA . TYR A 1 211 ? 9.544 14.681 -6.188 1.00 63.50 211 TYR A CA 1
ATOM 1725 C C . TYR A 1 211 ? 8.551 15.794 -5.844 1.00 63.50 211 TYR A C 1
ATOM 1727 O O . TYR A 1 211 ? 8.685 16.902 -6.353 1.00 63.50 211 TYR A O 1
ATOM 1735 N N . SER A 1 212 ? 7.538 15.528 -5.008 1.00 65.31 212 SER A N 1
ATOM 1736 C CA . SER A 1 212 ? 6.507 16.510 -4.630 1.00 65.31 212 SER A CA 1
ATOM 1737 C C . SER A 1 212 ? 5.828 17.191 -5.835 1.00 65.31 212 SER A C 1
ATOM 1739 O O . SER A 1 212 ? 5.377 18.332 -5.732 1.00 65.31 212 SER A O 1
ATOM 1741 N N . MET A 1 213 ? 5.747 16.493 -6.976 1.00 59.72 213 MET A N 1
ATOM 1742 C CA . MET A 1 213 ? 5.340 17.039 -8.279 1.00 59.72 213 MET A CA 1
ATOM 1743 C C . MET A 1 213 ? 3.961 17.713 -8.280 1.00 59.72 213 MET A C 1
ATOM 1745 O O . MET A 1 213 ? 3.830 18.843 -8.739 1.00 59.72 213 MET A O 1
ATOM 1749 N N . LEU A 1 214 ? 2.932 17.063 -7.736 1.00 58.97 214 LEU A N 1
ATOM 1750 C CA . LEU A 1 214 ? 1.575 17.609 -7.627 1.00 58.97 214 LEU A CA 1
ATOM 1751 C C . LEU A 1 214 ? 1.533 18.821 -6.696 1.00 58.97 214 LEU A C 1
ATOM 1753 O O . LEU A 1 214 ? 0.892 19.813 -7.010 1.00 58.97 214 LEU A O 1
ATOM 1757 N N . THR A 1 215 ? 2.236 18.775 -5.568 1.00 60.09 215 THR A N 1
ATOM 1758 C CA . THR A 1 215 ? 2.273 19.895 -4.609 1.00 60.09 215 THR A CA 1
ATOM 1759 C C . THR A 1 215 ? 3.074 21.096 -5.103 1.00 60.09 215 THR A C 1
ATOM 1761 O O . THR A 1 215 ? 2.818 22.203 -4.645 1.00 60.09 215 THR A O 1
ATOM 1764 N N . ALA A 1 216 ? 4.021 20.892 -6.023 1.00 61.28 216 ALA A N 1
ATOM 1765 C CA . ALA A 1 216 ? 4.764 21.970 -6.668 1.00 61.28 216 ALA A CA 1
ATOM 1766 C C . ALA A 1 216 ? 3.965 22.628 -7.807 1.00 61.28 216 ALA A C 1
ATOM 1768 O O . ALA A 1 216 ? 4.119 23.821 -8.051 1.00 61.28 216 ALA A O 1
ATOM 1769 N N . LEU A 1 217 ? 3.108 21.859 -8.490 1.00 63.44 217 LEU A N 1
ATOM 1770 C CA . LEU A 1 217 ? 2.338 22.328 -9.644 1.00 63.44 217 LEU A CA 1
ATOM 1771 C C . LEU A 1 217 ? 0.968 22.918 -9.262 1.00 63.44 217 LEU A C 1
ATOM 1773 O O . LEU A 1 217 ? 0.484 23.834 -9.924 1.00 63.44 217 LEU A O 1
ATOM 1777 N N . LEU A 1 218 ? 0.322 22.398 -8.211 1.00 68.88 218 LEU A N 1
ATOM 1778 C CA . LEU A 1 218 ? -1.006 22.840 -7.782 1.00 68.88 218 LEU A CA 1
ATOM 1779 C C . LEU A 1 218 ? -0.936 23.938 -6.706 1.00 68.88 218 LEU A C 1
ATOM 1781 O O . LEU A 1 218 ? -0.260 23.768 -5.688 1.00 68.88 218 LEU A O 1
ATOM 1785 N N . PRO A 1 219 ? -1.722 25.022 -6.849 1.00 79.00 219 PRO A N 1
ATOM 1786 C CA . PRO A 1 219 ? -1.922 26.006 -5.794 1.00 79.00 219 PRO A CA 1
ATOM 1787 C C . PRO A 1 219 ? -2.335 25.360 -4.466 1.00 79.00 219 PRO A C 1
ATOM 1789 O O . PRO A 1 219 ? -3.206 24.488 -4.421 1.00 79.00 219 PRO A O 1
ATOM 1792 N N . HIS A 1 220 ? -1.778 25.857 -3.360 1.00 75.50 220 HIS A N 1
ATOM 1793 C CA . HIS A 1 220 ? -1.998 25.321 -2.010 1.00 75.50 220 HIS A CA 1
ATOM 1794 C C . HIS A 1 220 ? -3.490 25.174 -1.636 1.00 75.50 220 HIS A C 1
ATOM 1796 O O . HIS A 1 220 ? -3.878 24.246 -0.924 1.00 75.50 220 HIS A O 1
ATOM 1802 N N . VAL A 1 221 ? -4.351 26.071 -2.129 1.00 75.69 221 VAL A N 1
ATOM 1803 C CA . VAL A 1 221 ? -5.805 26.020 -1.899 1.00 75.69 221 VAL A CA 1
ATOM 1804 C C . VAL A 1 221 ? -6.430 24.773 -2.529 1.00 75.69 221 VAL A C 1
ATOM 1806 O O . VAL A 1 221 ? -7.183 24.070 -1.856 1.00 75.69 221 VAL A O 1
ATOM 1809 N N . LEU A 1 222 ? -6.079 24.454 -3.779 1.00 74.50 222 LEU A N 1
ATOM 1810 C CA . LEU A 1 222 ? -6.584 23.265 -4.469 1.00 74.50 222 LEU A CA 1
ATOM 1811 C C . LEU A 1 222 ? -6.084 21.995 -3.788 1.00 74.50 222 LEU A C 1
ATOM 1813 O O . LEU A 1 222 ? -6.877 21.101 -3.504 1.00 74.50 222 LEU A O 1
ATOM 1817 N N . THR A 1 223 ? -4.805 21.955 -3.416 1.00 73.19 223 THR A N 1
ATOM 1818 C CA . THR A 1 223 ? -4.226 20.846 -2.648 1.00 73.19 223 THR A CA 1
ATOM 1819 C C . THR A 1 223 ? -4.999 20.595 -1.352 1.00 73.19 223 THR A C 1
ATOM 1821 O O . THR A 1 223 ? -5.327 19.452 -1.035 1.00 73.19 223 THR A O 1
ATOM 1824 N N . LYS A 1 224 ? -5.370 21.652 -0.619 1.00 77.75 224 LYS A N 1
ATOM 1825 C CA . LYS A 1 224 ? -6.168 21.531 0.609 1.00 77.75 224 LYS A CA 1
ATOM 1826 C C . LYS A 1 224 ? -7.577 20.991 0.340 1.00 77.75 224 LYS A C 1
ATOM 1828 O O . LYS A 1 224 ? -8.062 20.180 1.128 1.00 77.75 224 LYS A O 1
ATOM 1833 N N . ILE A 1 225 ? -8.221 21.416 -0.749 1.00 78.06 225 ILE A N 1
ATOM 1834 C CA . ILE A 1 225 ? -9.543 20.914 -1.160 1.00 78.06 225 ILE A CA 1
ATOM 1835 C C . ILE A 1 225 ? -9.461 19.426 -1.498 1.00 78.06 225 ILE A C 1
ATOM 1837 O O . ILE A 1 225 ? -10.246 18.646 -0.961 1.00 78.06 225 ILE A O 1
ATOM 1841 N N . PHE A 1 226 ? -8.477 19.021 -2.306 1.00 76.25 226 PHE A N 1
ATOM 1842 C CA . PHE A 1 226 ? -8.263 17.618 -2.646 1.00 76.25 226 PHE A CA 1
ATOM 1843 C C . PHE A 1 226 ? -8.007 16.783 -1.396 1.00 76.25 226 PHE A C 1
ATOM 1845 O O . PHE A 1 226 ? -8.726 15.818 -1.167 1.00 76.25 226 PHE A O 1
ATOM 1852 N N . ILE A 1 227 ? -7.062 17.177 -0.536 1.00 75.88 227 ILE A N 1
ATOM 1853 C CA . ILE A 1 227 ? -6.780 16.451 0.712 1.00 75.88 227 ILE A CA 1
ATOM 1854 C C . ILE A 1 227 ? -8.049 16.308 1.557 1.00 75.88 227 ILE A C 1
ATOM 1856 O O . ILE A 1 227 ? -8.325 15.227 2.060 1.00 75.88 227 ILE A O 1
ATOM 1860 N N . ASN A 1 228 ? -8.854 17.363 1.687 1.00 78.12 228 ASN A N 1
ATOM 1861 C CA . ASN A 1 228 ? -10.102 17.311 2.446 1.00 78.12 228 ASN A CA 1
ATOM 1862 C C . ASN A 1 228 ? -11.130 16.350 1.819 1.00 78.12 228 ASN A C 1
ATOM 1864 O O . ASN A 1 228 ? -11.788 15.609 2.544 1.00 78.12 228 ASN A O 1
ATOM 1868 N N . PHE A 1 229 ? -11.241 16.333 0.488 1.00 80.31 229 PHE A N 1
ATOM 1869 C CA . PHE A 1 229 ? -12.095 15.399 -0.246 1.00 80.31 229 PHE A CA 1
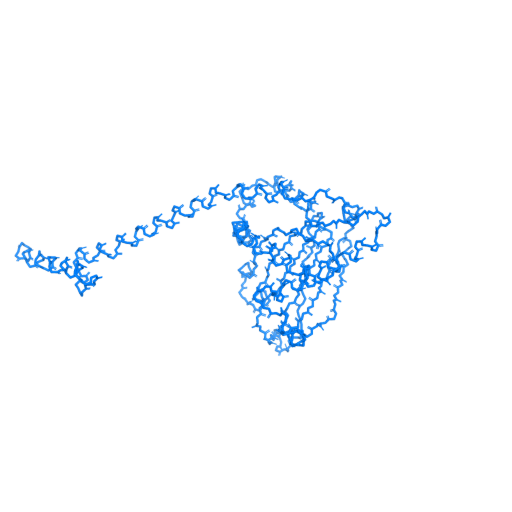ATOM 1870 C C . PHE A 1 229 ? -11.631 13.946 -0.067 1.00 80.31 229 PHE A C 1
ATOM 1872 O O . PHE A 1 229 ? -12.419 13.094 0.337 1.00 80.31 229 PHE A O 1
ATOM 1879 N N . PHE A 1 230 ? -10.343 13.665 -0.284 1.00 77.44 230 PHE A N 1
ATOM 1880 C CA . PHE A 1 230 ? -9.765 12.331 -0.106 1.00 77.44 230 PHE A CA 1
ATOM 1881 C C . PHE A 1 230 ? -9.879 11.855 1.344 1.00 77.44 230 PHE A C 1
ATOM 1883 O O . PHE A 1 230 ? -10.355 10.755 1.595 1.00 77.44 230 PHE A O 1
ATOM 1890 N N . SER A 1 231 ? -9.501 12.681 2.319 1.00 74.88 231 SER A N 1
ATOM 1891 C CA . SER A 1 231 ? -9.572 12.302 3.732 1.00 74.88 231 SER A CA 1
ATOM 1892 C C . SER A 1 231 ? -11.002 12.124 4.240 1.00 74.88 231 SER A C 1
ATOM 1894 O O . SER A 1 231 ? -11.191 11.435 5.234 1.00 74.88 231 SER A O 1
ATOM 1896 N N . TYR A 1 232 ? -12.000 12.738 3.595 1.00 78.69 232 TYR A N 1
ATOM 1897 C CA . TYR A 1 232 ? -13.405 12.492 3.914 1.00 78.69 232 TYR A CA 1
ATOM 1898 C C . TYR A 1 232 ? -13.913 11.183 3.300 1.00 78.69 232 TYR A C 1
ATOM 1900 O O . TYR A 1 232 ? -14.568 10.416 3.992 1.00 78.69 232 TYR A O 1
ATOM 1908 N N . ASN A 1 233 ? -13.591 10.906 2.032 1.00 80.94 233 ASN A N 1
ATOM 1909 C CA . ASN A 1 233 ? -14.065 9.699 1.345 1.00 80.94 233 ASN A CA 1
ATOM 1910 C C . ASN A 1 233 ? -13.329 8.421 1.772 1.00 80.94 233 ASN A C 1
ATOM 1912 O O . ASN A 1 233 ? -13.892 7.337 1.655 1.00 80.94 233 ASN A O 1
ATOM 1916 N N . PHE A 1 234 ? -12.093 8.540 2.267 1.00 84.75 234 PHE A N 1
ATOM 1917 C CA . PHE A 1 234 ? -11.249 7.423 2.698 1.00 84.75 234 PHE A CA 1
ATOM 1918 C C . PHE A 1 234 ? -10.911 7.549 4.196 1.00 84.75 234 PHE A C 1
ATOM 1920 O O . PHE A 1 234 ? -9.820 8.000 4.552 1.00 84.75 234 PHE A O 1
ATOM 1927 N N . PRO A 1 235 ? -11.826 7.151 5.101 1.00 84.88 235 PRO A N 1
ATOM 1928 C CA . PRO A 1 235 ? -11.663 7.353 6.544 1.00 84.88 235 PRO A CA 1
ATOM 1929 C C . PRO A 1 235 ? -10.584 6.467 7.192 1.00 84.88 235 PRO A C 1
ATOM 1931 O O . PRO A 1 235 ? -10.180 6.741 8.330 1.00 84.88 235 PRO A O 1
ATOM 1934 N N . ILE A 1 236 ? -10.129 5.412 6.500 1.00 88.56 236 ILE A N 1
ATOM 1935 C CA . ILE A 1 236 ? -9.086 4.488 6.966 1.00 88.56 236 ILE A CA 1
ATOM 1936 C C . ILE A 1 236 ? -7.904 4.453 5.990 1.00 88.56 236 ILE A C 1
ATOM 1938 O O . ILE A 1 236 ? -8.071 4.262 4.782 1.00 88.56 236 ILE A O 1
ATOM 1942 N N . THR A 1 237 ? -6.692 4.547 6.540 1.00 89.00 237 THR A N 1
ATOM 1943 C CA . THR A 1 237 ? -5.444 4.257 5.821 1.00 89.00 237 THR A CA 1
ATOM 1944 C C . THR A 1 237 ? -4.816 2.973 6.345 1.00 89.00 237 THR A C 1
ATOM 1946 O O . THR A 1 237 ? -4.596 2.832 7.545 1.00 89.00 237 THR A O 1
ATOM 1949 N N . ILE A 1 238 ? -4.487 2.059 5.442 1.00 90.62 238 ILE A N 1
ATOM 1950 C CA . ILE A 1 238 ? -3.811 0.793 5.697 1.00 90.62 238 ILE A CA 1
ATOM 1951 C C . ILE A 1 238 ? -2.382 0.922 5.172 1.00 90.62 238 ILE A C 1
ATOM 1953 O O . ILE A 1 238 ? -2.157 1.217 4.001 1.00 90.62 238 ILE A O 1
ATOM 1957 N N . THR A 1 239 ? -1.397 0.728 6.037 1.00 90.06 239 THR A N 1
ATOM 1958 C CA . THR A 1 239 ? 0.016 0.735 5.659 1.00 90.06 239 THR A CA 1
ATOM 1959 C C . THR A 1 239 ? 0.618 -0.630 5.940 1.00 90.06 239 THR A C 1
ATOM 1961 O O . THR A 1 239 ? 0.654 -1.057 7.089 1.00 90.06 239 THR A O 1
ATOM 1964 N N . GLU A 1 240 ? 1.113 -1.303 4.909 1.00 88.81 240 GLU A N 1
ATOM 1965 C CA . GLU A 1 240 ? 1.848 -2.556 5.057 1.00 88.81 240 GLU A CA 1
ATOM 1966 C C . 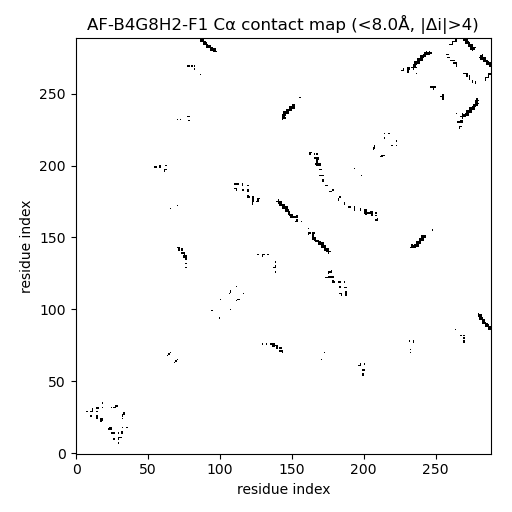GLU A 1 240 ? 3.351 -2.291 5.011 1.00 88.81 240 GLU A C 1
ATOM 1968 O O . GLU A 1 240 ? 3.859 -1.636 4.099 1.00 88.81 240 GLU A O 1
ATOM 1973 N N . ILE A 1 241 ? 4.073 -2.810 5.999 1.00 86.31 241 ILE A N 1
ATOM 1974 C CA . ILE A 1 241 ? 5.530 -2.751 6.048 1.00 86.31 241 ILE A CA 1
ATOM 1975 C C . ILE A 1 241 ? 6.084 -4.119 5.699 1.00 86.31 241 ILE A C 1
ATOM 1977 O O . ILE A 1 241 ? 5.903 -5.065 6.466 1.00 86.31 241 ILE A O 1
ATOM 1981 N N . TYR A 1 242 ? 6.795 -4.202 4.577 1.00 81.06 242 TYR A N 1
ATOM 1982 C CA . TYR A 1 242 ? 7.268 -5.460 4.007 1.00 81.06 242 TYR A CA 1
ATOM 1983 C C . TYR A 1 242 ? 8.797 -5.516 3.885 1.00 81.06 242 TYR A C 1
ATOM 1985 O O . TYR A 1 242 ? 9.484 -4.500 3.762 1.00 81.06 242 TYR A O 1
ATOM 1993 N N . GLY A 1 243 ? 9.334 -6.737 3.911 1.00 71.25 243 GLY A N 1
ATOM 1994 C CA . GLY A 1 243 ? 10.738 -7.046 3.631 1.00 71.25 243 GLY A CA 1
ATOM 1995 C C . GLY A 1 243 ? 11.222 -8.270 4.409 1.00 71.25 243 GLY A C 1
ATOM 1996 O O . GLY A 1 243 ? 10.800 -8.495 5.539 1.00 71.25 243 GLY A O 1
ATOM 1997 N N . SER A 1 244 ? 12.124 -9.065 3.846 1.00 60.75 244 SER A N 1
ATOM 1998 C CA . SER A 1 244 ? 12.713 -10.242 4.498 1.00 60.75 244 SER A CA 1
ATOM 1999 C C . SER A 1 244 ? 14.105 -9.900 5.032 1.00 60.75 244 SER A C 1
ATOM 2001 O O . SER A 1 244 ? 15.109 -10.067 4.352 1.00 60.75 244 SER A O 1
ATOM 2003 N N . SER A 1 245 ? 14.175 -9.380 6.254 1.00 62.62 245 SER A N 1
ATOM 2004 C CA . SER A 1 245 ? 15.424 -9.381 7.017 1.00 62.62 245 SER A CA 1
ATOM 2005 C C . SER A 1 245 ? 15.101 -9.778 8.447 1.00 62.62 245 SER A C 1
ATOM 2007 O O . SER A 1 245 ? 14.149 -9.250 9.039 1.00 62.62 245 SER A O 1
ATOM 2009 N N . ALA A 1 246 ? 15.837 -10.776 8.934 1.00 58.41 246 ALA A N 1
ATOM 2010 C CA . ALA A 1 246 ? 15.647 -11.401 10.235 1.00 58.41 246 ALA A CA 1
ATOM 2011 C C . ALA A 1 246 ? 16.362 -10.636 11.358 1.00 58.41 246 ALA A C 1
ATOM 2013 O O . ALA A 1 246 ? 15.996 -10.781 12.526 1.00 58.41 246 ALA A O 1
ATOM 2014 N N . GLU A 1 247 ? 17.370 -9.824 11.021 1.00 65.75 247 GLU A N 1
ATOM 2015 C CA . GLU A 1 247 ? 18.271 -9.228 12.004 1.00 65.75 247 GLU A CA 1
ATOM 2016 C C . GLU A 1 247 ? 18.611 -7.783 11.630 1.00 65.75 247 GLU A C 1
ATOM 2018 O O . GLU A 1 247 ? 19.195 -7.495 10.588 1.00 65.75 247 GLU A O 1
ATOM 2023 N N . PHE A 1 248 ? 18.216 -6.860 12.504 1.00 72.75 248 PHE A N 1
ATOM 2024 C CA . PHE A 1 248 ? 18.612 -5.459 12.463 1.00 72.75 248 PHE A CA 1
ATOM 2025 C C . PHE A 1 248 ? 19.277 -5.123 13.795 1.00 72.75 248 PHE A C 1
ATOM 2027 O O . PHE A 1 248 ? 18.792 -5.529 14.855 1.00 72.75 248 PHE A O 1
ATOM 2034 N N . GLN A 1 249 ? 20.396 -4.406 13.743 1.00 75.38 249 GLN A N 1
ATOM 2035 C CA . GLN A 1 249 ? 21.084 -3.917 14.932 1.00 75.38 249 GLN A CA 1
ATOM 2036 C C . GLN A 1 249 ? 20.785 -2.433 15.121 1.00 75.38 249 GLN A C 1
ATOM 2038 O O . GLN A 1 249 ? 20.737 -1.665 14.158 1.00 75.38 249 GLN A O 1
ATOM 2043 N N . SER A 1 250 ? 20.596 -2.024 16.372 1.00 76.50 250 SER A N 1
ATOM 2044 C CA . SER A 1 250 ? 20.529 -0.619 16.743 1.00 76.50 250 SER A CA 1
ATOM 2045 C C . SER A 1 250 ? 21.864 0.070 16.447 1.00 76.50 250 SER A C 1
ATOM 2047 O O . SER A 1 250 ? 22.891 -0.570 16.212 1.00 76.50 250 SER A O 1
ATOM 2049 N N . THR A 1 251 ? 21.881 1.398 16.518 1.00 77.06 251 THR A N 1
ATOM 2050 C CA . THR A 1 251 ? 23.119 2.191 16.438 1.00 77.06 251 THR A CA 1
ATOM 2051 C C . THR A 1 251 ? 24.157 1.804 17.494 1.00 77.06 251 THR A C 1
ATOM 2053 O O . THR A 1 251 ? 25.333 2.098 17.318 1.00 77.06 251 THR A O 1
ATOM 2056 N N . TRP A 1 252 ? 23.736 1.115 18.558 1.00 82.75 252 TRP A N 1
ATOM 2057 C CA . TRP A 1 252 ? 24.580 0.627 19.648 1.00 82.75 252 TRP A CA 1
ATOM 2058 C C . TRP A 1 252 ? 24.854 -0.885 19.580 1.00 82.75 252 TRP A C 1
ATOM 2060 O O . TRP A 1 252 ? 25.265 -1.476 20.573 1.00 82.75 252 TRP A O 1
ATOM 2070 N N . GLY A 1 253 ? 24.590 -1.539 18.443 1.00 82.06 253 GLY A N 1
ATOM 2071 C CA . GLY A 1 253 ? 24.874 -2.966 18.236 1.00 82.06 253 GLY A CA 1
ATOM 2072 C C . GLY A 1 253 ? 23.879 -3.928 18.898 1.00 82.06 253 GLY A C 1
ATOM 2073 O O . GLY A 1 253 ? 24.044 -5.143 18.810 1.00 82.06 253 GLY A O 1
ATOM 2074 N N . GLN A 1 254 ? 22.821 -3.423 19.540 1.00 85.81 254 GLN A N 1
ATOM 2075 C CA . GLN A 1 254 ? 21.792 -4.271 20.148 1.00 85.81 254 GLN A CA 1
ATOM 2076 C C . GLN A 1 254 ? 20.862 -4.831 19.077 1.00 85.81 254 GLN A C 1
ATOM 2078 O O . GLN A 1 254 ? 20.410 -4.106 18.192 1.00 85.81 254 GLN A O 1
ATOM 2083 N N . ARG A 1 255 ? 20.514 -6.113 19.178 1.00 83.94 255 ARG A N 1
ATOM 2084 C CA . ARG A 1 255 ? 19.561 -6.737 18.259 1.00 83.94 255 ARG A CA 1
ATOM 2085 C C . ARG A 1 255 ? 18.159 -6.169 18.481 1.00 83.94 255 ARG A C 1
ATOM 2087 O O . ARG A 1 255 ? 17.585 -6.303 19.561 1.00 83.94 255 ARG A O 1
ATOM 2094 N N . VAL A 1 256 ? 17.594 -5.570 17.439 1.00 80.12 256 VAL A N 1
ATOM 2095 C CA . VAL A 1 256 ? 16.230 -5.045 17.454 1.00 80.12 256 VAL A CA 1
ATOM 2096 C C . VAL A 1 256 ? 15.250 -6.207 17.350 1.00 80.12 256 VAL A C 1
ATOM 2098 O O . VAL A 1 256 ? 15.295 -6.994 16.406 1.00 80.12 256 VAL A O 1
ATOM 2101 N N . GLN A 1 257 ? 14.376 -6.323 18.349 1.00 77.88 257 GLN A N 1
ATOM 2102 C CA . GLN A 1 257 ? 13.375 -7.389 18.405 1.00 77.88 257 GLN A CA 1
ATOM 2103 C C . GLN A 1 257 ? 12.150 -7.085 17.543 1.00 77.88 257 GLN A C 1
ATOM 2105 O O . GLN A 1 257 ? 11.566 -8.009 16.977 1.00 77.88 257 GLN A O 1
ATOM 2110 N N . ASP A 1 258 ? 11.753 -5.812 17.473 1.00 76.06 258 ASP A N 1
ATOM 2111 C CA . ASP A 1 258 ? 10.612 -5.368 16.683 1.00 76.06 258 ASP A CA 1
ATOM 2112 C C . ASP A 1 258 ? 10.676 -3.864 16.377 1.00 76.06 258 ASP A C 1
ATOM 2114 O O . ASP A 1 258 ? 11.318 -3.099 17.102 1.00 76.06 258 ASP A O 1
ATOM 2118 N N . VAL A 1 259 ? 9.991 -3.445 15.313 1.00 79.00 259 VAL A N 1
ATOM 2119 C CA . VAL A 1 259 ? 9.901 -2.050 14.873 1.00 79.00 259 VAL A CA 1
ATOM 2120 C C . VAL A 1 259 ? 8.449 -1.702 14.583 1.00 79.00 259 VAL A C 1
ATOM 2122 O O . VAL A 1 259 ? 7.803 -2.308 13.731 1.00 79.00 259 VAL A O 1
ATOM 2125 N N . LEU A 1 260 ? 7.963 -0.666 15.262 1.00 82.94 260 LEU A N 1
ATOM 2126 C CA . LEU A 1 260 ? 6.633 -0.111 15.059 1.00 82.94 260 LEU A CA 1
ATOM 2127 C C . LEU A 1 260 ? 6.748 1.267 14.417 1.00 82.94 260 LEU A C 1
ATOM 2129 O O . LEU A 1 260 ? 7.517 2.117 14.862 1.00 82.94 260 LEU A O 1
ATOM 2133 N N . LEU A 1 261 ? 5.952 1.491 13.379 1.00 83.69 261 LEU A N 1
ATOM 2134 C CA . LEU A 1 261 ? 5.820 2.787 12.727 1.00 83.69 261 LEU A CA 1
ATOM 2135 C C . LEU A 1 261 ? 4.380 3.242 12.848 1.00 83.69 261 LEU A C 1
ATOM 2137 O O . LEU A 1 261 ? 3.467 2.632 12.300 1.00 83.69 261 LEU A O 1
ATOM 2141 N N . PHE A 1 262 ? 4.214 4.370 13.521 1.00 82.25 262 PHE A N 1
ATOM 2142 C CA . PHE A 1 262 ? 2.934 5.036 13.639 1.00 82.25 262 PHE A CA 1
ATOM 2143 C C . PHE A 1 262 ? 2.892 6.190 12.651 1.00 82.25 262 PHE A C 1
ATOM 2145 O O . PHE A 1 262 ? 3.535 7.222 12.841 1.00 82.25 262 PHE A O 1
ATOM 2152 N N . ARG A 1 263 ? 2.123 6.019 11.578 1.00 76.50 263 ARG A N 1
ATOM 2153 C CA . ARG A 1 263 ? 1.772 7.117 10.677 1.00 76.50 263 ARG A CA 1
ATOM 2154 C C . ARG A 1 263 ? 0.549 7.832 11.239 1.00 76.50 263 ARG A C 1
ATOM 2156 O O . ARG A 1 263 ? -0.533 7.238 11.210 1.00 76.50 263 ARG A O 1
ATOM 2163 N N . PRO A 1 264 ? 0.678 9.074 11.739 1.00 76.06 264 PRO A N 1
ATOM 2164 C CA . PRO A 1 264 ? -0.482 9.806 12.210 1.00 76.06 264 PRO A CA 1
ATOM 2165 C C . PRO A 1 264 ? -1.474 9.978 11.055 1.00 76.06 264 PRO A C 1
ATOM 2167 O O . PRO A 1 264 ? -1.054 10.297 9.939 1.00 76.06 264 PRO A O 1
ATOM 2170 N N . PRO A 1 265 ? -2.776 9.779 11.304 1.00 73.44 265 PRO A N 1
ATOM 2171 C CA . PRO A 1 265 ? -3.781 10.052 10.295 1.00 73.44 265 PRO A CA 1
ATOM 2172 C C . PRO A 1 265 ? -3.748 11.542 9.938 1.00 73.44 265 PRO A C 1
ATOM 2174 O O . PRO A 1 265 ? -3.512 12.396 10.803 1.00 73.44 265 PRO A O 1
ATOM 2177 N N . GLN A 1 266 ? -3.936 11.836 8.654 1.00 70.56 266 GLN A N 1
ATOM 2178 C CA . GLN A 1 266 ? -3.913 13.195 8.123 1.00 70.56 266 GLN A CA 1
ATOM 2179 C C . GLN A 1 266 ? -5.339 13.707 7.902 1.00 70.56 266 GLN A C 1
ATOM 2181 O O . GLN A 1 266 ? -6.201 12.978 7.405 1.00 70.56 266 GLN A O 1
ATOM 2186 N N . SER A 1 267 ? -5.566 14.979 8.246 1.00 72.62 267 SER A N 1
ATOM 2187 C CA . SER A 1 267 ? -6.843 15.682 8.067 1.00 72.62 267 SER A CA 1
ATOM 2188 C C . SER A 1 267 ? -8.032 14.916 8.676 1.00 72.62 267 SER A C 1
ATOM 2190 O O . SER A 1 267 ? -8.030 14.663 9.877 1.00 72.62 267 SER A O 1
ATOM 2192 N N . LYS A 1 268 ? -9.032 14.552 7.867 1.00 72.44 268 LYS A N 1
ATOM 2193 C CA . LYS A 1 268 ? -10.256 13.838 8.267 1.00 72.44 268 LYS A CA 1
ATOM 2194 C C . LYS A 1 268 ? -10.133 12.309 8.288 1.00 72.44 268 LYS A C 1
ATOM 2196 O O . LYS A 1 268 ? -11.121 11.612 8.476 1.00 72.44 268 LYS A O 1
ATOM 2201 N N . THR A 1 269 ? -8.933 11.763 8.125 1.00 75.06 269 THR A N 1
ATOM 2202 C CA . THR A 1 269 ? -8.732 10.320 8.305 1.00 75.06 269 THR A CA 1
ATOM 2203 C C . THR A 1 269 ? -8.861 10.003 9.798 1.00 75.06 269 THR A C 1
ATOM 2205 O O . THR A 1 269 ? -8.179 10.617 10.618 1.00 75.06 269 THR A O 1
ATOM 2208 N N . CYS A 1 270 ? -9.727 9.072 10.196 1.00 76.62 270 CYS A N 1
ATOM 2209 C CA . CYS A 1 270 ? -9.937 8.773 11.620 1.00 76.62 270 CYS A CA 1
ATOM 2210 C C . CYS A 1 270 ? -8.984 7.697 12.143 1.00 76.62 270 CYS A C 1
ATOM 2212 O O . CYS A 1 270 ? -8.607 7.716 13.318 1.00 76.62 270 CYS A O 1
ATOM 2214 N N . LEU A 1 271 ? -8.639 6.734 11.284 1.00 87.38 271 LEU A N 1
ATOM 2215 C CA . LEU A 1 271 ? -7.931 5.522 11.672 1.00 87.38 271 LEU A CA 1
ATOM 2216 C C . LEU A 1 271 ? -6.781 5.234 10.707 1.00 87.38 271 LEU A C 1
ATOM 2218 O O . LEU A 1 271 ? -6.958 5.213 9.492 1.00 87.38 271 LEU A O 1
ATOM 2222 N N . SER A 1 272 ? -5.600 4.985 11.258 1.00 89.56 272 SER A N 1
ATOM 2223 C CA . SER A 1 272 ? -4.444 4.497 10.510 1.00 89.56 272 SER A CA 1
ATOM 2224 C C . SER A 1 272 ? -4.039 3.140 11.078 1.00 89.56 272 SER A C 1
ATOM 2226 O O . SER A 1 272 ? -3.715 2.996 12.260 1.00 89.56 272 SER A O 1
ATOM 2228 N N . LEU A 1 273 ? -4.148 2.130 10.223 1.00 91.19 273 LEU A N 1
ATOM 2229 C CA . LEU A 1 273 ? -3.862 0.729 10.486 1.00 91.19 273 LEU A CA 1
ATOM 2230 C C . LEU A 1 273 ? -2.512 0.411 9.852 1.00 91.19 273 LEU A C 1
ATOM 2232 O O . LEU A 1 273 ? -2.320 0.610 8.657 1.00 91.19 273 LEU A O 1
ATOM 2236 N N . ASN A 1 274 ? -1.562 -0.060 10.646 1.00 90.94 274 ASN A N 1
ATOM 2237 C CA . ASN A 1 274 ? -0.204 -0.351 10.210 1.00 90.94 274 ASN A CA 1
ATOM 2238 C C . ASN A 1 274 ? 0.062 -1.837 10.460 1.00 90.94 274 ASN A C 1
ATOM 2240 O O . ASN A 1 274 ? 0.104 -2.285 11.606 1.00 90.94 274 ASN A O 1
ATOM 2244 N N . LEU A 1 275 ? 0.193 -2.609 9.383 1.00 89.62 275 LEU A N 1
ATOM 2245 C CA . LEU A 1 275 ? 0.559 -4.016 9.431 1.00 89.62 275 LEU A CA 1
ATOM 2246 C C . LEU A 1 275 ? 2.078 -4.125 9.299 1.00 89.62 275 LEU A C 1
ATOM 2248 O O . LEU A 1 275 ? 2.657 -3.848 8.249 1.00 89.62 275 LEU A O 1
ATOM 2252 N N . HIS A 1 276 ? 2.727 -4.516 10.386 1.00 88.38 276 HIS A N 1
ATOM 2253 C CA . HIS A 1 276 ? 4.165 -4.708 10.459 1.00 88.38 276 HIS A CA 1
ATOM 2254 C C . HIS A 1 276 ? 4.503 -6.175 10.225 1.00 88.38 276 HIS A C 1
ATOM 2256 O O . HIS A 1 276 ? 4.079 -7.040 10.992 1.00 88.38 276 HIS A O 1
ATOM 2262 N N . ARG A 1 277 ? 5.313 -6.447 9.200 1.00 84.06 277 ARG A N 1
ATOM 2263 C CA . ARG A 1 277 ? 5.957 -7.746 9.004 1.00 84.06 277 ARG A CA 1
ATOM 2264 C C . ARG A 1 277 ? 7.438 -7.614 9.338 1.00 84.06 277 ARG A C 1
ATOM 2266 O O . ARG A 1 277 ? 8.222 -7.210 8.485 1.00 84.06 277 ARG A O 1
ATOM 2273 N N . PHE A 1 278 ? 7.852 -7.916 10.570 1.00 77.31 278 PHE A N 1
ATOM 2274 C CA . PHE A 1 278 ? 9.260 -7.859 10.993 1.00 77.31 278 PHE A CA 1
ATOM 2275 C C . PHE A 1 278 ? 9.846 -9.271 11.139 1.00 77.31 278 PHE A C 1
ATOM 2277 O O . PHE A 1 278 ? 9.331 -10.080 11.898 1.00 77.31 278 PHE A O 1
ATOM 2284 N N . GLY A 1 279 ? 10.911 -9.597 10.396 1.00 77.00 279 GLY A N 1
ATOM 2285 C CA . GLY A 1 279 ? 11.282 -10.990 10.116 1.00 77.00 279 GLY A CA 1
ATOM 2286 C C . GLY A 1 279 ? 10.072 -11.818 9.665 1.00 77.00 279 GLY A C 1
ATOM 2287 O O . GLY A 1 279 ? 9.367 -11.426 8.734 1.00 77.00 279 GLY A O 1
ATOM 2288 N N . ASP A 1 280 ? 9.820 -12.906 10.388 1.00 80.94 280 ASP A N 1
ATOM 2289 C CA . ASP A 1 280 ? 8.633 -13.753 10.252 1.00 80.94 280 ASP A CA 1
ATOM 2290 C C . ASP A 1 280 ? 7.493 -13.391 11.212 1.00 80.94 280 ASP A C 1
ATOM 2292 O O . ASP A 1 280 ? 6.529 -14.128 11.316 1.00 80.94 280 ASP A O 1
ATOM 2296 N N . LYS A 1 281 ? 7.550 -12.260 11.916 1.00 85.88 281 LYS A N 1
ATOM 2297 C CA . LYS A 1 281 ? 6.505 -11.854 12.863 1.00 85.88 281 LYS A CA 1
ATOM 2298 C C . LYS A 1 281 ? 5.541 -10.854 12.236 1.00 85.88 281 LYS A C 1
ATOM 2300 O O . LYS A 1 281 ? 5.966 -9.860 11.647 1.00 85.88 281 LYS A O 1
ATOM 2305 N N . TYR A 1 282 ? 4.249 -11.086 12.442 1.00 87.44 282 TYR A N 1
ATOM 2306 C CA . TYR A 1 282 ? 3.168 -10.173 12.085 1.00 87.44 282 TYR A CA 1
ATOM 2307 C C . TYR A 1 282 ? 2.702 -9.393 13.308 1.00 87.44 282 TYR A C 1
ATOM 2309 O O . TYR A 1 282 ? 2.468 -9.971 14.370 1.00 87.44 282 TYR A O 1
ATOM 2317 N N . ARG A 1 283 ? 2.531 -8.080 13.165 1.00 89.38 283 ARG A N 1
ATOM 2318 C CA . ARG A 1 283 ? 1.978 -7.228 14.217 1.00 89.38 283 ARG A CA 1
ATOM 2319 C C . ARG A 1 283 ? 1.118 -6.126 13.622 1.00 89.38 283 ARG A C 1
ATOM 2321 O O . ARG A 1 283 ? 1.547 -5.398 12.737 1.00 89.38 283 ARG A O 1
ATOM 2328 N N . LEU A 1 284 ? -0.086 -5.975 14.150 1.00 90.81 284 LEU A N 1
ATOM 2329 C CA . LEU A 1 284 ? -0.974 -4.863 13.834 1.00 90.81 284 LEU A CA 1
ATOM 2330 C C . LEU A 1 284 ? -0.776 -3.732 14.844 1.00 90.81 284 LEU A C 1
ATOM 2332 O O . LEU A 1 284 ? -0.859 -3.963 16.054 1.00 90.81 284 LEU A O 1
ATOM 2336 N N . ALA A 1 285 ? -0.554 -2.525 14.341 1.00 91.00 285 ALA A N 1
ATOM 2337 C CA . ALA A 1 285 ? -0.481 -1.286 15.096 1.00 91.00 285 ALA A CA 1
ATOM 2338 C C . ALA A 1 285 ? -1.542 -0.306 14.590 1.00 91.00 285 ALA A C 1
ATOM 2340 O O . ALA A 1 285 ? -1.734 -0.117 13.393 1.00 91.00 285 ALA A O 1
ATOM 2341 N N . ILE A 1 286 ? -2.245 0.326 15.515 1.00 90.44 286 ILE A N 1
ATOM 2342 C CA . ILE A 1 286 ? -3.411 1.158 15.255 1.00 90.44 286 ILE A CA 1
ATOM 2343 C C . ILE A 1 286 ? -3.154 2.520 15.874 1.00 90.44 286 ILE A C 1
ATOM 2345 O O . ILE A 1 286 ? -2.775 2.626 17.041 1.00 90.44 286 ILE A O 1
ATOM 2349 N N . ILE A 1 287 ? -3.403 3.569 15.102 1.00 88.44 287 ILE A N 1
ATOM 2350 C CA . ILE A 1 287 ? -3.440 4.934 15.605 1.00 88.44 287 ILE A CA 1
ATOM 2351 C C . ILE A 1 287 ? -4.762 5.588 15.215 1.00 88.44 287 ILE A C 1
ATOM 2353 O O . ILE A 1 287 ? -5.178 5.578 14.055 1.00 88.44 287 ILE A O 1
ATOM 2357 N N . ARG A 1 288 ? -5.433 6.146 16.218 1.00 83.62 288 ARG A N 1
ATOM 2358 C CA . ARG A 1 288 ? -6.726 6.821 16.104 1.00 83.62 288 ARG A CA 1
ATOM 2359 C C . ARG A 1 288 ? -6.561 8.302 16.437 1.00 83.62 288 ARG A C 1
ATOM 2361 O O . ARG A 1 288 ? -5.836 8.627 17.381 1.00 83.62 288 ARG A O 1
ATOM 2368 N N . SER A 1 289 ? -7.239 9.163 15.673 1.00 72.81 289 SER A N 1
ATOM 2369 C CA . SER A 1 289 ? -7.418 10.593 15.982 1.00 72.81 289 SER A CA 1
ATOM 2370 C C . SER A 1 289 ? -8.743 10.895 16.679 1.00 72.81 289 SER A C 1
ATOM 2372 O O . SER A 1 289 ? -9.635 10.014 16.722 1.00 72.81 289 SER A O 1
#

Foldseek 3Di:
DVPCVVVLVVLQVVQQVCCVPPVDDPSCPHPSNVCSVVVVVVVVVVVVVVVVVVVVVCVVVLVCCLQPVPFDPFDAVLLVDDDDPDKDKDKDDKDFLVVVCVVCVVPPDPLFHPVLLVLLVVLAVVLVVRVVVCVPGNRDQWAKAKEWEFEPCLPQPPDPDSLVRTWFIFIATRGRDHRDSVSSSVSSVRVVVSVVRCVVNRVVRSCCSRPVVCVVPDDPVVVVVVQQSCCSSHQEYEYEYDDADQFDADPVRHTDPDDDDDDARPDSRAKYWYWYCHHSITMIMIMGD